Protein 3PF0 (pdb70)

Solvent-accessible surface area: 13835 Å² total

Nearest PDB structures (foldseek):
  3pf0-assembly1_A  TM=1.003E+00  e=2.220E-40  Psychrobacter arcticus 273-4
  6npl-assembly1_B  TM=1.849E-01  e=3.360E-01  Danio rerio
  3i2w-assembly1_B  TM=2.267E-01  e=8.439E+00  Drosophila melanogaster
  7p5m-assembly1_B  TM=9.985E-02  e=3.573E+00  Homo sapiens

Structure (mmCIF, N/CA/C/O backbone):
data_3PF0
#
_entry.id   3PF0
#
_cell.length_a   60.674
_cell.length_b   69.131
_cell.length_c   165.051
_cell.angle_alpha   90.000
_cell.angle_beta   90.000
_cell.angle_gamma   90.000
#
_symmetry.space_group_name_H-M   'I 2 2 2'
#
loop_
_entity.id
_entity.type
_entity.pdbx_description
1 polymer 'Imelysin-like protein'
2 water water
#
loop_
_atom_site.group_PDB
_atom_site.id
_atom_site.type_symbol
_atom_site.label_atom_id
_atom_site.label_alt_id
_atom_site.label_comp_id
_atom_site.label_asym_id
_atom_site.label_entity_id
_atom_site.label_seq_id
_atom_site.pdbx_PDB_ins_code
_atom_site.Cartn_x
_atom_site.Cartn_y
_atom_site.Cartn_z
_atom_site.occupancy
_atom_site.B_iso_or_equiv
_atom_site.auth_seq_id
_atom_site.auth_comp_id
_atom_site.auth_asym_id
_atom_site.auth_atom_id
_atom_site.pdbx_PDB_model_num
ATOM 1 N N . ILE A 1 41 ? 16.820 16.037 3.395 1.00 85.31 66 ILE A N 1
ATOM 2 C CA . ILE A 1 41 ? 17.666 15.118 2.629 1.00 83.91 66 ILE A CA 1
ATOM 3 C C . ILE A 1 41 ? 17.208 13.643 2.816 1.00 86.67 66 ILE A C 1
ATOM 4 O O . ILE A 1 41 ? 17.991 12.719 2.562 1.00 86.22 66 ILE A O 1
ATOM 6 N N . VAL A 1 42 ? 15.934 13.434 3.235 1.00 81.98 67 VAL A N 1
ATOM 7 C CA . VAL A 1 42 ? 15.348 12.113 3.486 1.00 81.16 67 VAL A CA 1
ATOM 8 C C . VAL A 1 42 ? 14.618 11.581 2.239 1.00 80.14 67 VAL A C 1
ATOM 9 O O . VAL A 1 42 ? 13.591 12.133 1.830 1.00 78.48 67 VAL A O 1
ATOM 11 N N . ALA A 1 43 ? 15.158 10.498 1.647 1.00 73.93 68 ALA A N 1
ATOM 12 C CA . ALA A 1 43 ? 14.603 9.848 0.459 1.00 70.93 68 ALA A CA 1
ATOM 13 C C . ALA A 1 43 ? 13.360 9.026 0.796 1.00 73.45 68 ALA A C 1
ATOM 14 O O . ALA A 1 43 ? 13.322 8.362 1.838 1.00 74.92 68 ALA A O 1
ATOM 16 N N . VAL A 1 44 ? 12.345 9.072 -0.090 1.00 66.60 69 VAL A N 1
ATOM 17 C CA . VAL A 1 44 ? 11.091 8.326 0.078 1.00 66.38 69 VAL A CA 1
ATOM 18 C C . VAL A 1 44 ? 11.313 6.855 -0.279 1.00 69.33 69 VAL A C 1
ATOM 19 O O . VAL A 1 44 ? 12.210 6.539 -1.067 1.00 68.48 69 VAL A O 1
ATOM 23 N N . ASP A 1 45 ? 10.484 5.964 0.284 1.00 65.82 70 ASP A N 1
ATOM 24 C CA . ASP A 1 45 ? 10.557 4.534 0.005 1.00 65.37 70 ASP A CA 1
ATOM 25 C C . ASP A 1 45 ? 9.698 4.193 -1.207 1.00 65.12 70 ASP A C 1
ATOM 26 O O . ASP A 1 45 ? 8.498 4.467 -1.205 1.00 64.57 70 ASP A O 1
ATOM 31 N N . ILE A 1 46 ? 10.323 3.629 -2.254 1.00 59.03 71 ILE A N 1
ATOM 32 C CA . ILE A 1 46 ? 9.640 3.196 -3.480 1.00 56.39 71 ILE A CA 1
ATOM 33 C C . ILE A 1 46 ? 9.833 1.685 -3.622 1.00 59.83 71 ILE A C 1
ATOM 34 O O . ILE A 1 46 ? 10.975 1.225 -3.713 1.00 60.19 71 ILE A O 1
ATOM 39 N N . SER A 1 47 ? 8.728 0.917 -3.643 1.00 55.25 72 SER A N 1
ATOM 40 C CA . SER A 1 47 ? 8.798 -0.532 -3.818 1.00 55.46 72 SER A CA 1
ATOM 41 C C . SER A 1 47 ? 9.102 -0.879 -5.284 1.00 57.58 72 SER A C 1
ATOM 42 O O . SER A 1 47 ? 8.895 -0.046 -6.175 1.00 55.51 72 SER A O 1
ATOM 45 N N . ALA A 1 48 ? 9.611 -2.102 -5.525 1.00 54.21 73 ALA A N 1
ATOM 46 C CA . ALA A 1 48 ? 9.943 -2.599 -6.859 1.00 52.06 73 ALA A CA 1
ATOM 47 C C . ALA A 1 48 ? 8.704 -2.605 -7.760 1.00 55.20 73 ALA A C 1
ATOM 48 O O . ALA A 1 48 ? 8.815 -2.282 -8.941 1.00 53.29 73 ALA A O 1
ATOM 50 N N . GLU A 1 49 ? 7.522 -2.910 -7.180 1.00 52.70 74 GLU A N 1
ATOM 51 C CA . GLU A 1 49 ? 6.245 -2.962 -7.880 1.00 51.81 74 GLU A CA 1
ATOM 52 C C . GLU A 1 49 ? 5.726 -1.561 -8.212 1.00 55.78 74 GLU A C 1
ATOM 53 O O . GLU A 1 49 ? 5.275 -1.354 -9.342 1.00 55.17 74 GLU A O 1
ATOM 59 N N . THR A 1 50 ? 5.811 -0.599 -7.254 1.00 52.36 75 THR A N 1
ATOM 60 C CA . THR A 1 50 ? 5.394 0.801 -7.446 1.00 50.69 75 THR A CA 1
ATOM 61 C C . THR A 1 50 ? 6.221 1.417 -8.578 1.00 52.66 75 THR A C 1
ATOM 62 O O . THR A 1 50 ? 5.663 2.104 -9.436 1.00 51.32 75 THR A O 1
ATOM 66 N N . GLU A 1 51 ? 7.543 1.138 -8.585 1.00 48.60 76 GLU A N 1
ATOM 67 C CA . GLU A 1 51 ? 8.483 1.620 -9.589 1.00 46.74 76 GLU A CA 1
ATOM 68 C C . GLU A 1 51 ? 8.149 1.029 -10.955 1.00 49.13 76 GLU A C 1
ATOM 69 O O . GLU A 1 51 ? 8.080 1.777 -11.926 1.00 47.42 76 GLU A O 1
ATOM 75 N N . LYS A 1 52 ? 7.907 -0.302 -11.023 1.00 46.31 77 LYS A N 1
ATOM 76 C CA . LYS A 1 52 ? 7.530 -1.013 -12.250 1.00 44.91 77 LYS A CA 1
ATOM 77 C C . LYS A 1 52 ? 6.252 -0.392 -12.860 1.00 47.71 77 LYS A C 1
ATOM 78 O O . LYS A 1 52 ? 6.231 -0.105 -14.061 1.00 45.31 77 LYS A O 1
ATOM 84 N N . THR A 1 53 ? 5.219 -0.162 -12.016 1.00 44.92 78 THR A N 1
ATOM 85 C CA . THR A 1 53 ? 3.917 0.422 -12.375 1.00 44.16 78 THR A CA 1
ATOM 86 C C . THR A 1 53 ? 4.107 1.855 -12.918 1.00 45.95 78 THR A C 1
ATOM 87 O O . THR A 1 53 ? 3.507 2.190 -13.945 1.00 44.27 78 THR A O 1
ATOM 91 N N . TYR A 1 54 ? 4.948 2.682 -12.251 1.00 41.74 79 TYR A N 1
ATOM 92 C CA . TYR A 1 54 ? 5.201 4.061 -12.685 1.00 40.04 79 TYR A CA 1
ATOM 93 C C . TYR A 1 54 ? 5.886 4.086 -14.055 1.00 43.39 79 TYR A C 1
ATOM 94 O O . TYR A 1 54 ? 5.410 4.796 -14.940 1.00 41.62 79 TYR A O 1
ATOM 103 N N . LEU A 1 55 ? 6.968 3.294 -14.234 1.00 41.59 80 LEU A N 1
ATOM 104 C CA . LEU A 1 55 ? 7.734 3.193 -15.486 1.00 40.81 80 LEU A CA 1
ATOM 105 C C . LEU A 1 55 ? 6.863 2.656 -16.639 1.00 44.74 80 LEU A C 1
ATOM 106 O O . LEU A 1 55 ? 7.015 3.114 -17.767 1.00 43.19 80 LEU A O 1
ATOM 111 N N . THR A 1 56 ? 5.927 1.731 -16.349 1.00 42.70 81 THR A N 1
ATOM 112 C CA . THR A 1 56 ? 4.980 1.187 -17.335 1.00 41.87 81 THR A CA 1
ATOM 113 C C . THR A 1 56 ? 4.007 2.303 -17.753 1.00 45.27 81 THR A C 1
ATOM 114 O O . THR A 1 56 ? 3.689 2.425 -18.939 1.00 44.04 81 THR A O 1
ATOM 118 N N . HIS A 1 57 ? 3.575 3.131 -16.782 1.00 42.20 82 HIS A N 1
ATOM 119 C CA . HIS A 1 57 ? 2.668 4.254 -17.009 1.00 41.71 82 HIS A CA 1
ATOM 120 C C . HIS A 1 57 ? 3.380 5.356 -17.848 1.00 44.82 82 HIS A C 1
ATOM 121 O O . HIS A 1 57 ? 2.753 5.960 -18.720 1.00 44.66 82 HIS A O 1
ATOM 128 N N . VAL A 1 58 ? 4.682 5.580 -17.609 1.00 40.22 83 VAL A N 1
ATOM 129 C CA . VAL A 1 58 ? 5.481 6.582 -18.322 1.00 38.87 83 VAL A CA 1
ATOM 130 C C . VAL A 1 58 ? 5.608 6.178 -19.804 1.00 41.10 83 VAL A C 1
ATOM 131 O O . VAL A 1 58 ? 5.443 7.022 -20.690 1.00 38.99 83 VAL A O 1
ATOM 135 N N . ALA A 1 59 ? 5.852 4.885 -20.063 1.00 38.15 84 ALA A N 1
ATOM 136 C CA . ALA A 1 59 ? 5.974 4.353 -21.417 1.00 37.07 84 ALA A CA 1
ATOM 137 C C . ALA A 1 59 ? 4.637 4.447 -22.169 1.00 40.61 84 ALA A C 1
ATOM 138 O O . ALA A 1 59 ? 4.585 5.034 -23.248 1.00 39.58 84 ALA A O 1
ATOM 140 N N . ASN A 1 60 ? 3.558 3.949 -21.560 1.00 37.84 85 ASN A N 1
ATOM 141 C CA . ASN A 1 60 ? 2.235 3.887 -22.168 1.00 37.98 85 ASN A CA 1
ATOM 142 C C . ASN A 1 60 ? 1.499 5.222 -22.253 1.00 42.92 85 ASN A C 1
ATOM 143 O O . ASN A 1 60 ? 0.784 5.427 -23.234 1.00 42.07 85 ASN A O 1
ATOM 148 N N . ASP A 1 61 ? 1.599 6.089 -21.226 1.00 40.20 86 ASP A N 1
ATOM 149 C CA . ASP A 1 61 ? 0.827 7.332 -21.200 1.00 40.20 86 ASP A CA 1
ATOM 150 C C . ASP A 1 61 ? 1.621 8.587 -21.603 1.00 44.00 86 ASP A C 1
ATOM 151 O O . ASP A 1 61 ? 0.998 9.631 -21.816 1.00 43.72 86 ASP A O 1
ATOM 164 N N . VAL A 1 63 ? 5.580 8.541 -23.196 1.00 35.89 88 VAL A N 1
ATOM 165 C CA . VAL A 1 63 ? 6.620 8.325 -24.206 1.00 34.30 88 VAL A CA 1
ATOM 166 C C . VAL A 1 63 ? 5.997 7.910 -25.561 1.00 37.91 88 VAL A C 1
ATOM 167 O O . VAL A 1 63 ? 6.163 8.645 -26.549 1.00 37.17 88 VAL A O 1
ATOM 171 N N . ILE A 1 64 ? 5.296 6.752 -25.596 1.00 34.09 89 ILE A N 1
ATOM 172 C CA . ILE A 1 64 ? 4.654 6.205 -26.797 1.00 33.16 89 ILE A CA 1
ATOM 173 C C . ILE A 1 64 ? 3.631 7.234 -27.362 1.00 37.14 89 ILE A C 1
ATOM 174 O O . ILE A 1 64 ? 3.761 7.528 -28.550 1.00 36.83 89 ILE A O 1
ATOM 179 N N . PRO A 1 65 ? 2.722 7.875 -26.566 1.00 34.17 90 PRO A N 1
ATOM 180 C CA . PRO A 1 65 ? 1.806 8.875 -27.154 1.00 33.62 90 PRO A CA 1
ATOM 181 C C . PRO A 1 65 ? 2.512 10.084 -27.770 1.00 37.27 90 PRO A C 1
ATOM 182 O O . PRO A 1 65 ? 2.051 10.565 -28.806 1.00 36.43 90 PRO A O 1
ATOM 186 N N . ALA A 1 66 ? 3.635 10.552 -27.171 1.00 33.90 91 ALA A N 1
ATOM 187 C CA . ALA A 1 66 ? 4.389 11.690 -27.701 1.00 32.43 91 ALA A CA 1
ATOM 188 C C . ALA A 1 66 ? 4.972 11.357 -29.065 1.00 35.36 91 ALA A C 1
ATOM 189 O O . ALA A 1 66 ? 4.864 12.168 -29.983 1.00 34.84 91 ALA A O 1
ATOM 191 N N . TYR A 1 67 ? 5.545 10.153 -29.215 1.00 31.54 92 TYR A N 1
ATOM 192 C CA . TYR A 1 67 ? 6.098 9.734 -30.495 1.00 31.20 92 TYR A CA 1
ATOM 193 C C . TYR A 1 67 ? 4.978 9.495 -31.513 1.00 35.66 92 TYR A C 1
ATOM 194 O O . TYR A 1 67 ? 5.129 9.887 -32.672 1.00 35.54 92 TYR A O 1
ATOM 203 N N . ALA A 1 68 ? 3.850 8.902 -31.078 1.00 32.74 93 ALA A N 1
ATOM 204 C CA . ALA A 1 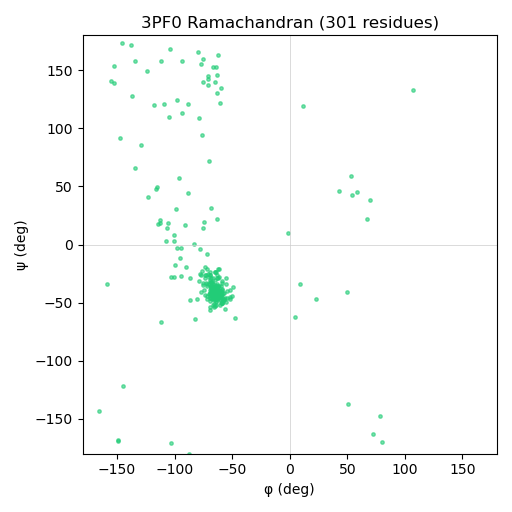68 ? 2.694 8.642 -31.945 1.00 33.36 93 ALA A CA 1
ATOM 205 C C . ALA A 1 68 ? 2.115 9.959 -32.479 1.00 36.99 93 ALA A C 1
ATOM 206 O O . ALA A 1 68 ? 1.806 10.049 -33.668 1.00 35.71 93 ALA A O 1
ATOM 208 N N . ASP A 1 69 ? 2.035 10.991 -31.611 1.00 33.69 94 ASP A N 1
ATOM 209 C CA . ASP A 1 69 ? 1.542 12.307 -31.978 1.00 33.92 94 ASP A CA 1
ATOM 210 C C . ASP A 1 69 ? 2.477 12.995 -32.966 1.00 36.63 94 ASP A C 1
ATOM 211 O O . ASP A 1 69 ? 1.987 13.521 -33.958 1.00 36.86 94 ASP A O 1
ATOM 216 N N . ALA A 1 70 ? 3.807 12.956 -32.736 1.00 31.49 95 ALA A N 1
ATOM 217 C CA . ALA A 1 70 ? 4.764 13.538 -33.676 1.00 30.39 95 ALA A CA 1
ATOM 218 C C . ALA A 1 70 ? 4.637 12.862 -35.073 1.00 33.69 95 ALA A C 1
ATOM 219 O O . ALA A 1 70 ? 4.676 13.559 -36.095 1.00 32.32 95 ALA A O 1
ATOM 221 N N . ALA A 1 71 ? 4.450 11.527 -35.104 1.00 30.49 96 ALA A N 1
ATOM 222 C CA . ALA A 1 71 ? 4.282 10.761 -36.352 1.00 31.24 96 ALA A CA 1
ATOM 223 C C . ALA A 1 71 ? 2.975 11.167 -37.075 1.00 33.97 96 ALA A C 1
ATOM 224 O O . ALA A 1 71 ? 2.982 11.364 -38.290 1.00 33.65 96 ALA A O 1
ATOM 226 N N . LYS A 1 72 ? 1.884 11.330 -36.309 1.00 29.63 97 LYS A N 1
ATOM 227 C CA . LYS A 1 72 ? 0.553 11.743 -36.779 1.00 30.71 97 LYS A CA 1
ATOM 228 C C . LYS A 1 72 ? 0.629 13.150 -37.438 1.00 34.96 97 LYS A C 1
ATOM 229 O O . LYS A 1 72 ? 0.127 13.340 -38.548 1.00 34.66 97 LYS A O 1
ATOM 235 N N . GLN A 1 73 ? 1.304 14.096 -36.771 1.00 30.44 98 GLN A N 1
ATOM 236 C CA . GLN A 1 73 ? 1.472 15.469 -37.243 1.00 30.46 98 GLN A CA 1
ATOM 237 C C . GLN A 1 73 ? 2.338 15.543 -38.506 1.00 34.07 98 GLN A C 1
ATOM 238 O O . GLN A 1 73 ? 2.078 16.401 -39.355 1.00 33.90 98 GLN A O 1
ATOM 244 N N . SER A 1 74 ? 3.353 14.650 -38.624 1.00 30.04 99 SER A N 1
ATOM 245 C CA A SER A 1 74 ? 4.228 14.566 -39.793 0.50 29.67 99 SER A CA 1
ATOM 246 C CA B SER A 1 74 ? 4.222 14.585 -39.797 0.50 29.18 99 SER A CA 1
ATOM 247 C C . SER A 1 74 ? 3.424 14.022 -40.974 1.00 33.38 99 SER A C 1
ATOM 248 O O . SER A 1 74 ? 3.579 14.499 -42.095 1.00 34.29 99 SER A O 1
ATOM 253 N N . ASP A 1 75 ? 2.538 13.031 -40.707 1.00 29.11 100 ASP A N 1
ATOM 254 C CA . ASP A 1 75 ? 1.637 12.447 -41.715 1.00 29.76 100 ASP A CA 1
ATOM 255 C C . ASP A 1 75 ? 0.653 13.509 -42.216 1.00 32.44 100 ASP A C 1
ATOM 256 O O . ASP A 1 75 ? 0.416 13.591 -43.420 1.00 31.90 100 ASP A O 1
ATOM 261 N N . LEU A 1 76 ? 0.078 14.318 -41.299 1.00 29.06 101 LEU A N 1
ATOM 262 C CA . LEU A 1 76 ? -0.853 15.371 -41.718 1.00 30.65 101 LEU A CA 1
ATOM 263 C C . LEU A 1 76 ? -0.117 16.438 -42.548 1.00 33.51 101 LEU A C 1
ATOM 264 O O . LEU A 1 76 ? -0.682 16.907 -43.540 1.00 34.25 101 LEU A O 1
ATOM 269 N N . LEU A 1 77 ? 1.149 16.770 -42.194 1.00 28.26 102 LEU A N 1
ATOM 270 C CA . LEU A 1 77 ? 1.936 17.732 -42.963 1.00 27.10 102 LEU A CA 1
ATOM 271 C C . LEU A 1 77 ? 2.181 17.182 -44.363 1.00 31.32 102 LEU A C 1
ATOM 272 O O . LEU A 1 77 ? 1.963 17.902 -45.337 1.00 30.42 102 LEU A O 1
ATOM 277 N N . HIS A 1 78 ? 2.604 15.890 -44.462 1.00 27.96 103 HIS A N 1
ATOM 278 C CA . HIS A 1 78 ? 2.847 15.234 -45.742 1.00 27.46 103 HIS A CA 1
ATOM 279 C C . HIS A 1 78 ? 1.576 15.232 -46.608 1.00 31.39 103 HIS A C 1
ATOM 280 O O . HIS A 1 78 ? 1.633 15.604 -47.779 1.00 33.51 103 HIS A O 1
ATOM 287 N N . ASP A 1 79 ? 0.454 14.794 -46.044 1.00 26.71 104 ASP A N 1
ATOM 288 C CA . ASP A 1 79 ? -0.802 14.674 -46.778 1.00 26.97 104 ASP A CA 1
ATOM 289 C C . ASP A 1 79 ? -1.296 16.034 -47.294 1.00 31.62 104 ASP A C 1
ATOM 290 O O . ASP A 1 79 ? -1.746 16.100 -48.445 1.00 30.30 104 ASP A O 1
ATOM 295 N N . LEU A 1 80 ? -1.159 17.112 -46.476 1.00 28.34 105 LEU A N 1
ATOM 296 C CA . LEU A 1 80 ? -1.551 18.456 -46.891 1.00 29.97 105 LEU A CA 1
ATOM 297 C C . LEU A 1 80 ? -0.677 18.950 -48.031 1.00 34.78 105 LEU A C 1
ATOM 298 O O . LEU A 1 80 ? -1.215 19.488 -49.006 1.00 34.60 105 LEU A O 1
ATOM 303 N N . ALA A 1 81 ? 0.663 18.722 -47.937 1.00 32.03 106 ALA A N 1
ATOM 304 C CA . ALA A 1 81 ? 1.637 19.077 -48.977 1.00 32.05 106 ALA A CA 1
ATOM 305 C C . ALA A 1 81 ? 1.347 18.296 -50.263 1.00 37.64 106 ALA A C 1
ATOM 306 O O . ALA A 1 81 ? 1.321 18.885 -51.334 1.00 38.86 106 ALA A O 1
ATOM 308 N N . GLN A 1 82 ? 1.061 16.989 -50.153 1.00 34.57 107 GLN A N 1
ATOM 309 C CA . GLN A 1 82 ? 0.726 16.155 -51.313 1.00 35.28 107 GLN A CA 1
ATOM 310 C C . GLN A 1 82 ? -0.534 16.709 -52.024 1.00 39.52 107 GLN A C 1
ATOM 311 O O . GLN A 1 82 ? -0.590 16.725 -53.255 1.00 41.47 107 GLN A O 1
ATOM 317 N N . LYS A 1 83 ? -1.526 17.158 -51.250 1.00 33.90 108 LYS A N 1
ATOM 318 C CA . LYS A 1 83 ? -2.760 17.715 -51.801 1.00 34.17 108 LYS A CA 1
ATOM 319 C C . LYS A 1 83 ? -2.512 19.074 -52.493 1.00 38.04 108 LYS A C 1
ATOM 320 O O . LYS A 1 83 ? -2.849 19.228 -53.672 1.00 38.24 108 LYS A O 1
ATOM 326 N N . HIS A 1 84 ? -1.897 20.037 -51.779 1.00 34.37 109 HIS A N 1
ATOM 327 C CA . HIS A 1 84 ? -1.684 21.385 -52.317 1.00 35.56 109 HIS A CA 1
ATOM 328 C C . HIS A 1 84 ? -0.665 21.442 -53.462 1.00 40.53 109 HIS A C 1
ATOM 329 O O . HIS A 1 84 ? -0.845 22.249 -54.371 1.00 39.97 109 HIS A O 1
ATOM 336 N N . CYS A 1 85 ? 0.360 20.573 -53.452 1.00 38.63 110 CYS A N 1
ATOM 337 C CA . CYS A 1 85 ? 1.400 20.594 -54.482 1.00 39.87 110 CYS A CA 1
ATOM 338 C C . CYS A 1 85 ? 0.934 20.091 -55.867 1.00 44.40 110 CYS A C 1
ATOM 339 O O . CYS A 1 85 ? 1.624 20.342 -56.856 1.00 44.82 110 CYS A O 1
ATOM 342 N N . GLN A 1 86 ? -0.290 19.546 -55.960 1.00 40.76 111 GLN A N 1
ATOM 343 C CA . GLN A 1 86 ? -0.920 19.182 -57.226 1.00 41.70 111 GLN A CA 1
ATOM 344 C C . GLN A 1 86 ? -1.278 20.462 -58.028 1.00 47.35 111 GLN A C 1
ATOM 345 O O . GLN A 1 86 ? -1.372 20.414 -59.258 1.00 48.36 111 GLN A O 1
ATOM 351 N N . LYS A 1 87 ? -1.444 21.602 -57.327 1.00 43.79 112 LYS A N 1
ATOM 352 C CA . LYS A 1 87 ? -1.742 22.907 -57.928 1.00 45.12 112 LYS A CA 1
ATOM 353 C C . LYS A 1 87 ? -0.565 23.886 -57.666 1.00 50.63 112 LYS A C 1
ATOM 354 O O . LYS A 1 87 ? -0.771 25.011 -57.205 1.00 50.05 112 LYS A O 1
ATOM 360 N N . ALA A 1 88 ? 0.678 23.433 -57.961 1.00 48.53 113 ALA A N 1
ATOM 361 C CA . ALA A 1 88 ? 1.912 24.212 -57.813 1.00 48.22 113 ALA A CA 1
ATOM 362 C C . ALA A 1 88 ? 1.977 25.327 -58.876 1.00 54.07 113 ALA A C 1
ATOM 363 O O . ALA A 1 88 ? 1.520 25.104 -60.004 1.00 55.29 113 ALA A O 1
ATOM 365 N N . PRO A 1 89 ? 2.487 26.545 -58.554 1.00 50.08 114 PRO A N 1
ATOM 366 C CA . PRO A 1 89 ? 3.101 26.976 -57.280 1.00 48.18 114 PRO A CA 1
ATOM 367 C C . PRO A 1 89 ? 2.095 27.120 -56.128 1.00 49.59 114 PRO A C 1
ATOM 368 O O . PRO A 1 89 ? 0.936 27.487 -56.338 1.00 50.02 114 PRO A O 1
ATOM 372 N N . VAL A 1 90 ? 2.547 26.791 -54.911 1.00 42.48 115 VAL A N 1
ATOM 373 C CA . VAL A 1 90 ? 1.724 26.862 -53.704 1.00 39.92 115 VAL A CA 1
ATOM 374 C C . VAL A 1 90 ? 2.030 28.182 -52.979 1.00 41.62 115 VAL A C 1
ATOM 375 O O . VAL A 1 90 ? 3.183 28.467 -52.681 1.00 39.67 115 VAL A O 1
ATOM 379 N N . SER A 1 91 ? 0.991 28.989 -52.731 1.00 38.45 116 SER A N 1
ATOM 380 C CA . SER A 1 91 ? 1.083 30.268 -52.024 1.00 38.20 116 SER A CA 1
ATOM 381 C C . SER A 1 91 ? -0.224 30.534 -51.260 1.00 40.47 116 SER A C 1
ATOM 382 O O . SER A 1 91 ? -1.059 29.631 -51.141 1.00 38.10 116 SER A O 1
ATOM 385 N N . GLY A 1 92 ? -0.381 31.763 -50.762 1.00 38.36 117 GLY A N 1
ATOM 386 C CA . GLY A 1 92 ? -1.567 32.228 -50.042 1.00 38.54 117 GLY A CA 1
ATOM 387 C C . GLY A 1 92 ? -2.000 31.324 -48.909 1.00 42.09 117 GLY A C 1
ATOM 388 O O . GLY A 1 92 ? -1.160 30.796 -48.176 1.00 40.79 117 GLY A O 1
ATOM 389 N N . ASP A 1 93 ? -3.321 31.095 -48.806 1.00 38.71 118 ASP A N 1
ATOM 390 C CA . ASP A 1 93 ? -3.953 30.248 -47.790 1.00 37.02 118 ASP A CA 1
ATOM 391 C C . ASP A 1 93 ? -3.329 28.839 -47.689 1.00 37.35 118 ASP A C 1
ATOM 392 O O . ASP A 1 93 ? -3.221 28.307 -46.581 1.00 34.94 118 ASP A O 1
ATOM 397 N N . GLU A 1 94 ? -2.971 28.232 -48.844 1.00 33.86 119 GLU A N 1
ATOM 398 C CA . GLU A 1 94 ? -2.390 26.877 -48.922 1.00 33.00 119 GLU A CA 1
ATOM 399 C C . GLU A 1 94 ? -1.005 26.842 -48.294 1.00 35.48 119 GLU A C 1
ATOM 400 O O . GLU A 1 94 ? -0.734 25.942 -47.505 1.00 33.91 119 GLU A O 1
ATOM 406 N N . LEU A 1 95 ? -0.157 27.849 -48.572 1.00 33.77 120 LEU A N 1
ATOM 407 C CA . LEU A 1 95 ? 1.179 27.906 -47.964 1.00 32.60 120 LEU A CA 1
ATOM 408 C C . LEU A 1 95 ? 1.084 28.181 -46.455 1.00 35.80 120 LEU A C 1
ATOM 409 O O . LEU A 1 95 ? 1.856 27.595 -45.696 1.00 34.44 120 LEU A O 1
ATOM 414 N N . GLN A 1 96 ? 0.126 29.035 -46.022 1.00 34.19 121 GLN A N 1
ATOM 415 C CA . GLN A 1 96 ? -0.052 29.335 -44.597 1.00 34.25 121 GLN A CA 1
ATOM 416 C C . GLN A 1 96 ? -0.471 28.070 -43.826 1.00 36.35 121 GLN A C 1
ATOM 417 O O . GLN A 1 96 ? 0.053 27.827 -42.742 1.00 35.65 121 GLN A O 1
ATOM 423 N N . ALA A 1 97 ? -1.360 27.255 -44.413 1.00 32.40 122 ALA A N 1
ATOM 424 C CA . ALA A 1 97 ? -1.815 25.992 -43.840 1.00 32.32 122 ALA A CA 1
ATOM 425 C C . ALA A 1 97 ? -0.618 25.034 -43.656 1.00 34.19 122 ALA A C 1
ATOM 426 O O . ALA A 1 97 ? -0.515 24.381 -42.617 1.00 33.14 122 ALA A O 1
ATOM 428 N N . LEU A 1 98 ? 0.312 25.003 -44.629 1.00 30.98 123 LEU A N 1
ATOM 429 C CA . LEU A 1 98 ? 1.525 24.166 -44.528 1.00 30.31 123 LEU A CA 1
ATOM 430 C C . LEU A 1 98 ? 2.447 24.660 -43.399 1.00 32.15 123 LEU A C 1
ATOM 431 O O . LEU A 1 98 ? 3.002 23.853 -42.651 1.00 29.75 123 LEU A O 1
ATOM 436 N N . ARG A 1 99 ? 2.566 25.979 -43.259 1.00 30.53 124 ARG A N 1
ATOM 437 C CA . ARG A 1 99 ? 3.382 26.626 -42.222 1.00 30.71 124 ARG A CA 1
ATOM 438 C C . ARG A 1 99 ? 2.786 26.392 -40.827 1.00 35.10 124 ARG A C 1
ATOM 439 O O . ARG A 1 99 ? 3.527 26.100 -39.892 1.00 35.19 124 ARG A O 1
ATOM 447 N N . ASP A 1 100 ? 1.451 26.490 -40.704 1.00 31.49 125 ASP A N 1
ATOM 448 C CA . ASP A 1 100 ? 0.738 26.263 -39.450 1.00 31.24 125 ASP A CA 1
ATOM 449 C C . ASP A 1 100 ? 0.890 24.821 -38.989 1.00 32.87 125 ASP A C 1
ATOM 450 O O . ASP A 1 100 ? 1.146 24.597 -37.812 1.00 32.18 125 ASP A O 1
ATOM 455 N N . GLN A 1 101 ? 0.749 23.852 -39.918 1.00 28.99 126 GLN A N 1
ATOM 456 C CA . GLN A 1 101 ? 0.882 22.427 -39.627 1.00 27.61 126 GLN A CA 1
ATOM 457 C C . GLN A 1 101 ? 2.351 22.083 -39.289 1.00 31.64 126 GLN A C 1
ATOM 458 O O . GLN A 1 101 ? 2.586 21.222 -38.440 1.00 31.93 126 GLN A O 1
ATOM 464 N N . TRP A 1 102 ? 3.326 22.781 -39.889 1.00 28.19 127 TRP A N 1
ATOM 465 C CA . TRP A 1 102 ? 4.736 22.550 -39.538 1.00 27.61 127 TRP A CA 1
ATOM 466 C C . TRP A 1 102 ? 4.931 22.854 -38.041 1.00 33.11 127 TRP A C 1
ATOM 467 O O . TRP A 1 102 ? 5.577 22.069 -37.355 1.00 32.59 127 TRP A O 1
ATOM 478 N N . LEU A 1 103 ? 4.348 23.989 -37.538 1.00 30.92 128 LEU A N 1
ATOM 479 C CA . LEU A 1 103 ? 4.463 24.404 -36.134 1.00 30.32 128 LEU A CA 1
ATOM 480 C C . LEU A 1 103 ? 3.847 23.359 -35.193 1.00 34.51 128 LEU A C 1
ATOM 481 O O . LEU A 1 103 ? 4.453 23.073 -34.160 1.00 34.46 128 LEU A O 1
ATOM 486 N N . VAL A 1 104 ? 2.652 22.806 -35.546 1.00 30.20 129 VAL A N 1
ATOM 487 C CA . VAL A 1 104 ? 1.962 21.750 -34.777 1.00 29.10 129 VAL A CA 1
ATOM 488 C C . VAL A 1 104 ? 2.930 20.554 -34.631 1.00 33.25 129 VAL A C 1
ATOM 489 O O . VAL A 1 104 ? 3.114 20.037 -33.524 1.00 34.56 129 VAL A O 1
ATOM 493 N N . LEU A 1 105 ? 3.582 20.160 -35.743 1.00 28.61 130 LEU A N 1
ATOM 494 C CA . LEU A 1 105 ? 4.576 19.091 -35.784 1.00 28.10 130 LEU A CA 1
ATOM 495 C C . LEU A 1 105 ? 5.828 19.442 -34.958 1.00 33.19 130 LEU A C 1
ATOM 496 O O . LEU A 1 105 ? 6.338 18.573 -34.246 1.00 34.35 130 LEU A O 1
ATOM 501 N N . ALA A 1 106 ? 6.338 20.679 -35.071 1.00 29.92 131 ALA A N 1
ATOM 502 C CA . ALA A 1 106 ? 7.536 21.104 -34.321 1.00 28.91 131 ALA A CA 1
ATOM 503 C C . ALA A 1 106 ? 7.259 21.087 -32.819 1.00 31.86 131 ALA A C 1
ATOM 504 O O . ALA A 1 106 ? 8.119 20.664 -32.053 1.00 30.45 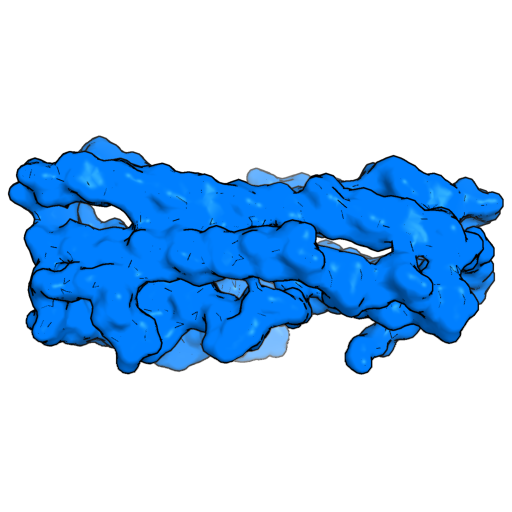131 ALA A O 1
ATOM 506 N N . GLN A 1 107 ? 6.025 21.467 -32.414 1.00 29.99 132 GLN A N 1
ATOM 507 C CA . GLN A 1 107 ? 5.571 21.459 -31.017 1.00 30.40 132 GLN A CA 1
ATOM 508 C C . GLN A 1 107 ? 5.468 20.008 -30.477 1.00 34.84 132 GLN A C 1
ATOM 509 O O . GLN A 1 107 ? 5.886 19.762 -29.343 1.00 35.69 132 GLN A O 1
ATOM 515 N N . ALA A 1 108 ? 4.939 19.063 -31.297 1.00 30.31 133 ALA A N 1
ATOM 516 C CA . ALA A 1 108 ? 4.799 17.638 -30.951 1.00 30.21 133 ALA A CA 1
ATOM 517 C C . ALA A 1 108 ? 6.169 16.982 -30.760 1.00 32.67 133 ALA A C 1
ATOM 518 O O . ALA A 1 108 ? 6.348 16.207 -29.824 1.00 32.51 133 ALA A O 1
ATOM 520 N N . TRP A 1 109 ? 7.132 17.293 -31.621 1.00 29.33 134 TRP A N 1
ATOM 521 C CA . TRP A 1 109 ? 8.470 16.731 -31.465 1.00 29.72 134 TRP A CA 1
ATOM 522 C C . TRP A 1 109 ? 9.194 17.349 -30.263 1.00 34.06 134 TRP A C 1
ATOM 523 O O . TRP A 1 109 ? 9.941 16.635 -29.588 1.00 34.31 134 TRP A O 1
ATOM 534 N N . ALA A 1 110 ? 8.954 18.647 -29.977 1.00 30.85 135 ALA A N 1
ATOM 535 C CA . ALA A 1 110 ? 9.548 19.330 -28.817 1.00 31.03 135 ALA A CA 1
ATOM 536 C C . ALA A 1 110 ? 9.129 18.610 -27.533 1.00 33.23 135 ALA A C 1
ATOM 537 O O . ALA A 1 110 ? 9.953 18.419 -26.643 1.00 32.04 135 ALA A O 1
ATOM 539 N N . SER A 1 111 ? 7.867 18.143 -27.481 1.00 30.96 136 SER A N 1
ATOM 540 C CA . SER A 1 111 ? 7.327 17.369 -26.367 1.00 31.16 136 SER A CA 1
ATOM 541 C C . SER A 1 111 ? 7.999 15.993 -26.297 1.00 35.66 136 SER A C 1
ATOM 542 O O . SER A 1 111 ? 8.463 15.613 -25.226 1.00 37.74 136 SER A O 1
ATOM 545 N N . ALA A 1 112 ? 8.123 15.283 -27.439 1.00 31.40 137 ALA A N 1
ATOM 546 C CA . ALA A 1 112 ? 8.774 13.957 -27.525 1.00 31.69 137 ALA A CA 1
ATOM 547 C C . ALA A 1 112 ? 10.269 14.005 -27.120 1.00 35.99 137 ALA A C 1
ATOM 548 O O . ALA A 1 112 ? 10.838 12.980 -26.721 1.00 34.92 137 ALA A O 1
ATOM 550 N N . GLU A 1 113 ? 10.888 15.204 -27.177 1.00 33.22 138 GLU A N 1
ATOM 551 C CA . GLU A 1 113 ? 12.296 15.407 -26.805 1.00 33.40 138 GLU A CA 1
ATOM 552 C C . GLU A 1 113 ? 12.535 15.262 -25.279 1.00 37.49 138 GLU A C 1
ATOM 553 O O . GLU A 1 113 ? 13.686 15.313 -24.838 1.00 38.69 138 GLU A O 1
ATOM 567 N N . VAL A 1 115 ? 12.446 12.593 -23.842 1.00 32.05 140 VAL A N 1
ATOM 568 C CA . VAL A 1 115 ? 13.217 11.346 -23.895 1.00 32.71 140 VAL A CA 1
ATOM 569 C C . VAL A 1 115 ? 14.474 11.648 -24.735 1.00 38.48 140 VAL A C 1
ATOM 570 O O . VAL A 1 115 ? 14.353 12.073 -25.885 1.00 37.89 140 VAL A O 1
ATOM 574 N N . ASN A 1 116 ? 15.664 11.494 -24.143 1.00 36.41 141 ASN A N 1
ATOM 575 C CA . ASN A 1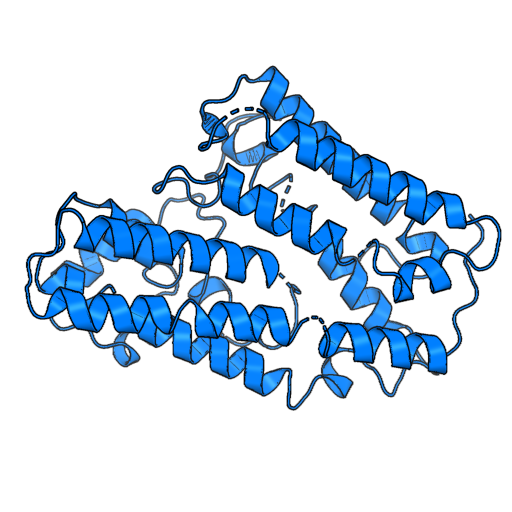 116 ? 16.940 11.773 -24.817 1.00 36.23 141 ASN A CA 1
ATOM 576 C C . ASN A 1 116 ? 17.760 10.475 -25.002 1.00 41.48 141 ASN A C 1
ATOM 577 O O . ASN A 1 116 ? 18.963 10.524 -25.256 1.00 41.74 141 ASN A O 1
ATOM 582 N N . PHE A 1 117 ? 17.097 9.321 -24.892 1.00 38.49 142 PHE A N 1
ATOM 583 C CA . PHE A 1 117 ? 17.744 8.020 -24.998 1.00 38.24 142 PHE A CA 1
ATOM 584 C C . PHE A 1 117 ? 16.898 7.066 -25.821 1.00 41.64 142 PHE A C 1
ATOM 585 O O . PHE A 1 117 ? 15.754 7.375 -26.142 1.00 41.05 142 PHE A O 1
ATOM 593 N N . GLY A 1 118 ? 17.464 5.909 -26.135 1.00 38.56 143 GLY A N 1
ATOM 594 C CA . GLY A 1 118 ? 16.767 4.849 -26.848 1.00 37.93 143 GLY A CA 1
ATOM 595 C C . GLY A 1 118 ? 16.600 5.000 -28.347 1.00 40.55 143 GLY A C 1
ATOM 596 O O . GLY A 1 118 ? 17.485 5.519 -29.025 1.00 39.79 143 GLY A O 1
ATOM 597 N N . PRO A 1 119 ? 15.475 4.474 -28.888 1.00 37.49 144 PRO A N 1
ATOM 598 C CA . PRO A 1 119 ? 15.253 4.470 -30.348 1.00 36.78 144 PRO A CA 1
ATOM 599 C C . PRO A 1 119 ? 15.466 5.801 -31.078 1.00 38.55 144 PRO A C 1
ATOM 600 O O . PRO A 1 119 ? 15.955 5.773 -32.209 1.00 36.38 144 PRO A O 1
ATOM 604 N N . ALA A 1 120 ? 15.099 6.948 -30.462 1.00 34.78 145 ALA A N 1
ATOM 605 C CA . ALA A 1 120 ? 15.262 8.253 -31.112 1.00 34.85 145 ALA A CA 1
ATOM 606 C C . ALA A 1 120 ? 16.752 8.592 -31.368 1.00 40.64 145 ALA A C 1
ATOM 607 O O . ALA A 1 120 ? 17.050 9.344 -32.295 1.00 40.30 145 ALA A O 1
ATOM 609 N N . THR A 1 121 ? 17.679 7.981 -30.598 1.00 37.69 146 THR A N 1
ATOM 610 C CA . THR A 1 121 ? 19.118 8.211 -30.739 1.00 37.54 146 THR A CA 1
ATOM 611 C C . THR A 1 121 ? 19.783 7.158 -31.642 1.00 42.74 146 THR A C 1
ATOM 612 O O . THR A 1 121 ? 20.945 7.336 -32.006 1.00 44.47 146 THR A O 1
ATOM 616 N N . ALA A 1 122 ? 19.075 6.064 -31.986 1.00 38.29 147 ALA A N 1
ATOM 617 C CA . ALA A 1 122 ? 19.626 4.999 -32.833 1.00 38.13 147 ALA A CA 1
ATOM 618 C C . ALA A 1 122 ? 19.953 5.546 -34.231 1.00 42.13 147 ALA A C 1
ATOM 619 O O . ALA A 1 122 ? 19.137 6.262 -34.822 1.00 40.55 147 ALA A O 1
ATOM 621 N N . SER A 1 123 ? 21.191 5.268 -34.714 1.00 39.48 148 SER A N 1
ATOM 622 C CA . SER A 1 123 ? 21.734 5.724 -36.003 1.00 39.08 148 SER A CA 1
ATOM 623 C C . SER A 1 123 ? 21.519 7.242 -36.159 1.00 40.16 148 SER A C 1
ATOM 624 O O . SER A 1 123 ? 21.184 7.707 -37.251 1.00 39.39 148 SER A O 1
ATOM 635 N N . SER A 1 125 ? 19.104 9.138 -35.453 1.00 36.66 150 SER A N 1
ATOM 636 C CA . SER A 1 125 ? 17.843 9.473 -36.114 1.00 35.66 150 SER A CA 1
ATOM 637 C C . SER A 1 125 ? 17.279 10.811 -35.626 1.00 37.37 150 SER A C 1
ATOM 638 O O . SER A 1 125 ? 16.721 11.541 -36.444 1.00 38.35 150 SER A O 1
ATOM 641 N N . ASN A 1 126 ? 17.479 11.163 -34.336 1.00 31.92 151 ASN A N 1
ATOM 642 C CA . ASN A 1 126 ? 17.020 12.440 -33.744 1.00 31.04 151 ASN A CA 1
ATOM 643 C C . ASN A 1 126 ? 17.621 13.667 -34.470 1.00 33.85 151 ASN A C 1
ATOM 644 O O . ASN A 1 126 ? 16.948 14.693 -34.569 1.00 33.79 151 ASN A O 1
ATOM 649 N N . LEU A 1 127 ? 18.874 13.559 -34.978 1.00 29.60 152 LEU A N 1
ATOM 650 C CA . LEU A 1 127 ? 19.490 14.660 -35.718 1.00 28.95 152 LEU A CA 1
ATOM 651 C C . LEU A 1 127 ? 18.913 14.733 -37.147 1.00 33.42 152 LEU A C 1
ATOM 652 O O . LEU A 1 127 ? 18.825 15.822 -37.708 1.00 31.93 152 LEU A O 1
ATOM 657 N N . TYR A 1 128 ? 18.432 13.592 -37.690 1.00 30.91 153 TYR A N 1
ATOM 658 C CA . TYR A 1 128 ? 17.738 13.547 -38.981 1.00 30.72 153 TYR A CA 1
ATOM 659 C C . TYR A 1 128 ? 16.329 14.080 -38.800 1.00 33.33 153 TYR A C 1
ATOM 660 O O . TYR A 1 128 ? 15.727 14.535 -39.767 1.00 33.36 153 TYR A O 1
ATOM 669 N N . ILE A 1 129 ? 15.805 14.028 -37.556 1.00 29.64 154 ILE A N 1
ATOM 670 C CA . ILE A 1 129 ? 14.472 14.519 -37.194 1.00 28.90 154 ILE A CA 1
ATOM 671 C C . ILE A 1 129 ? 14.531 16.024 -36.842 1.00 33.15 154 ILE A C 1
ATOM 672 O O . ILE A 1 129 ? 13.679 16.797 -37.297 1.00 33.42 154 ILE A O 1
ATOM 677 N N . ASN A 1 130 ? 15.498 16.425 -36.000 1.00 29.79 155 ASN A N 1
ATOM 678 C CA . ASN A 1 130 ? 15.659 17.818 -35.589 1.00 29.17 155 ASN A CA 1
ATOM 679 C C . ASN A 1 130 ? 17.136 18.136 -35.362 1.00 32.00 155 ASN A C 1
ATOM 680 O O . ASN A 1 130 ? 17.662 17.928 -34.263 1.00 31.20 155 ASN A O 1
ATOM 685 N N . TYR A 1 131 ? 17.810 18.627 -36.418 1.00 28.30 156 TYR A N 1
ATOM 686 C CA . TYR A 1 131 ? 19.228 18.968 -36.332 1.00 28.01 156 TYR A CA 1
ATOM 687 C C . TYR A 1 131 ? 19.352 20.288 -35.578 1.00 32.37 156 TYR A C 1
ATOM 688 O O . TYR A 1 131 ? 19.209 21.366 -36.155 1.00 32.49 156 TYR A O 1
ATOM 697 N N . TYR A 1 132 ? 19.563 20.184 -34.264 1.00 29.52 157 TYR A N 1
ATOM 698 C CA . TYR A 1 132 ? 19.624 21.332 -33.355 1.00 29.52 157 TYR A CA 1
ATOM 699 C C . TYR A 1 132 ? 20.505 21.004 -32.136 1.00 35.41 157 TYR A C 1
ATOM 700 O O . TYR A 1 132 ? 20.383 19.912 -31.603 1.00 36.61 157 TYR A O 1
ATOM 709 N N . PRO A 1 133 ? 21.357 21.915 -31.633 1.00 32.92 158 PRO A N 1
ATOM 710 C CA . PRO A 1 133 ? 21.678 23.264 -32.154 1.00 32.83 158 PRO A CA 1
ATOM 711 C C . PRO A 1 133 ? 22.311 23.226 -33.555 1.00 36.86 158 PRO A C 1
ATOM 712 O O . PRO A 1 133 ? 22.760 22.180 -34.016 1.00 35.67 158 PRO A O 1
ATOM 716 N N . ASP A 1 134 ? 22.318 24.366 -34.239 1.00 34.71 159 ASP A N 1
ATOM 717 C CA . ASP A 1 134 ? 22.953 24.529 -35.544 1.00 34.92 159 ASP A CA 1
ATOM 718 C C . ASP A 1 134 ? 23.738 25.837 -35.487 1.00 41.59 159 ASP A C 1
ATOM 719 O O . ASP A 1 1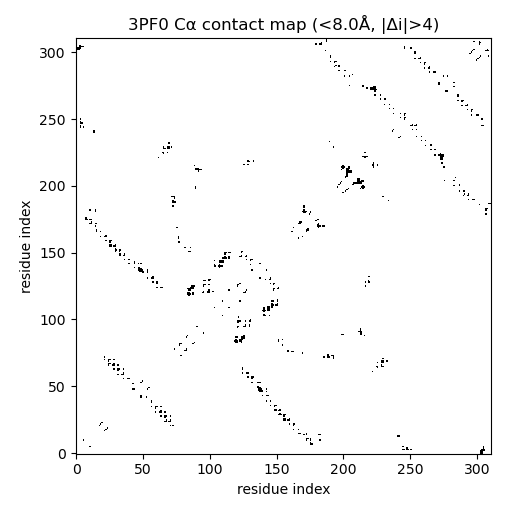34 ? 23.410 26.804 -36.176 1.00 41.78 159 ASP A O 1
ATOM 724 N N . GLU A 1 135 ? 24.775 25.854 -34.637 1.00 40.42 160 GLU A N 1
ATOM 725 C CA . GLU A 1 135 ? 25.647 27.005 -34.376 1.00 42.69 160 GLU A CA 1
ATOM 726 C C . GLU A 1 135 ? 26.305 27.586 -35.634 1.00 49.47 160 GLU A C 1
ATOM 727 O O . GLU A 1 135 ? 26.598 28.783 -35.655 1.00 50.72 160 GLU A O 1
ATOM 733 N N . ARG A 1 136 ? 26.541 26.753 -36.667 1.00 46.42 161 ARG A N 1
ATOM 734 C CA . ARG A 1 136 ? 27.209 27.188 -37.895 1.00 47.22 161 ARG A CA 1
ATOM 735 C C . ARG A 1 136 ? 26.229 27.466 -39.042 1.00 50.80 161 ARG A C 1
ATOM 736 O O . ARG A 1 136 ? 26.676 27.820 -40.131 1.00 51.90 161 ARG A O 1
ATOM 744 N N . GLY A 1 137 ? 24.925 27.346 -38.784 1.00 45.74 162 GLY A N 1
ATOM 745 C CA . GLY A 1 137 ? 23.884 27.608 -39.774 1.00 44.77 162 GLY A CA 1
ATOM 746 C C . GLY A 1 137 ? 23.991 26.757 -41.025 1.00 48.31 162 GLY A C 1
ATOM 747 O O . GLY A 1 137 ? 23.867 27.266 -42.141 1.00 48.51 162 GLY A O 1
ATOM 748 N N . LEU A 1 138 ? 24.228 25.455 -40.839 1.00 43.65 163 LEU A N 1
ATOM 749 C CA . LEU A 1 138 ? 24.390 24.482 -41.914 1.00 43.06 163 LEU A CA 1
ATOM 750 C C . LEU A 1 138 ? 23.066 24.147 -42.627 1.00 46.29 163 LEU A C 1
ATOM 751 O O . LEU A 1 138 ? 23.095 23.751 -43.792 1.00 46.55 163 LEU A O 1
ATOM 756 N N . VAL A 1 139 ? 21.921 24.296 -41.940 1.00 42.40 164 VAL A N 1
ATOM 757 C CA . VAL A 1 139 ? 20.596 23.971 -42.487 1.00 42.09 164 VAL A CA 1
ATOM 758 C C . VAL A 1 139 ? 20.229 24.900 -43.682 1.00 50.10 164 VAL A C 1
ATOM 759 O O . VAL A 1 139 ? 19.902 24.393 -44.758 1.00 48.65 164 VAL A O 1
ATOM 763 N N . HIS A 1 140 ? 20.318 26.234 -43.496 1.00 51.30 165 HIS A N 1
ATOM 764 C CA . HIS A 1 140 ? 19.957 27.254 -44.489 1.00 53.66 165 HIS A CA 1
ATOM 765 C C . HIS A 1 140 ? 20.523 26.998 -45.915 1.00 57.91 165 HIS A C 1
ATOM 766 O O . HIS A 1 140 ? 19.739 26.833 -46.860 1.00 58.42 165 HIS A O 1
ATOM 773 N N . GLY A 1 141 ? 21.849 26.998 -46.050 1.00 53.08 166 GLY A N 1
ATOM 774 C CA . GLY A 1 141 ? 22.531 26.819 -47.330 1.00 53.40 166 GLY A CA 1
ATOM 775 C C . GLY A 1 141 ? 22.389 25.454 -47.970 1.00 55.26 166 GLY A C 1
ATOM 776 O O . GLY A 1 141 ? 22.269 25.350 -49.198 1.00 55.59 166 GLY A O 1
ATOM 777 N N . GLY A 1 142 ? 22.382 24.416 -47.138 1.00 48.53 167 GLY A N 1
ATOM 778 C CA . GLY A 1 142 ? 22.269 23.039 -47.590 1.00 47.23 167 GLY A CA 1
ATOM 779 C C . GLY A 1 142 ? 20.943 22.670 -48.224 1.00 49.01 167 GLY A C 1
ATOM 780 O O . GLY A 1 142 ? 20.921 21.914 -49.199 1.00 49.46 167 GLY A O 1
ATOM 781 N N . VAL A 1 143 ? 19.825 23.174 -47.661 1.00 42.82 168 VAL A N 1
ATOM 782 C CA . VAL A 1 143 ? 18.483 22.846 -48.145 1.00 40.44 168 VAL A CA 1
ATOM 783 C C . VAL A 1 143 ? 18.320 23.371 -49.579 1.00 42.71 168 VAL A C 1
ATOM 784 O O . VAL A 1 143 ? 17.996 22.576 -50.462 1.00 41.62 168 VAL A O 1
ATOM 788 N N . ALA A 1 144 ? 18.622 24.665 -49.826 1.00 39.85 169 ALA A N 1
ATOM 789 C CA . ALA A 1 144 ? 18.514 25.269 -51.158 1.00 40.33 169 ALA A CA 1
ATOM 790 C C . ALA A 1 144 ? 19.407 24.558 -52.193 1.00 42.85 169 ALA A C 1
ATOM 791 O O . ALA A 1 144 ? 18.929 24.258 -53.295 1.00 42.48 169 ALA A O 1
ATOM 793 N N . ASP A 1 145 ? 20.677 24.233 -51.821 1.00 38.75 170 ASP A N 1
ATOM 794 C CA . ASP A 1 145 ? 21.604 23.507 -52.697 1.00 38.94 170 ASP A CA 1
ATOM 795 C C . ASP A 1 145 ? 21.021 22.167 -53.093 1.00 42.36 170 ASP A C 1
ATOM 796 O O . ASP A 1 145 ? 21.102 21.796 -54.264 1.00 43.93 170 ASP A O 1
ATOM 801 N N . LEU A 1 146 ? 20.424 21.443 -52.115 1.00 36.71 171 LEU A N 1
ATOM 802 C CA . LEU A 1 146 ? 19.833 20.125 -52.324 1.00 36.50 171 LEU A CA 1
ATOM 803 C C . LEU A 1 146 ? 18.637 20.189 -53.288 1.00 42.11 171 LEU A C 1
ATOM 804 O O . LEU A 1 146 ? 18.535 19.329 -54.159 1.00 42.93 171 LEU A O 1
ATOM 809 N N . ILE A 1 147 ? 17.762 21.205 -53.151 1.00 38.87 172 ILE A N 1
ATOM 810 C CA . ILE A 1 147 ? 16.572 21.374 -53.994 1.00 39.80 172 ILE A CA 1
ATOM 811 C C . ILE A 1 147 ? 17.004 21.685 -55.450 1.00 49.38 172 ILE A C 1
ATOM 812 O O . ILE A 1 147 ? 16.429 21.107 -56.378 1.00 50.76 172 ILE A O 1
ATOM 817 N N . THR A 1 148 ? 18.034 22.546 -55.642 1.00 47.28 173 THR A N 1
ATOM 818 C CA . THR A 1 148 ? 18.566 22.885 -56.967 1.00 48.83 173 THR A CA 1
ATOM 819 C C . THR A 1 148 ? 19.135 21.618 -57.624 1.00 56.21 173 THR A C 1
ATOM 820 O O . THR A 1 148 ? 18.895 21.378 -58.810 1.00 57.84 173 THR A O 1
ATOM 824 N N . ALA A 1 149 ? 19.868 20.804 -56.842 1.00 53.67 174 ALA A N 1
ATOM 825 C CA . ALA A 1 149 ? 20.496 19.575 -57.314 1.00 54.31 174 ALA A CA 1
ATOM 826 C C . ALA A 1 149 ? 19.471 18.459 -57.569 1.00 57.74 174 ALA A C 1
ATOM 827 O O . ALA A 1 149 ? 19.677 17.651 -58.476 1.00 58.40 174 ALA A O 1
ATOM 829 N N . ASN A 1 150 ? 18.376 18.411 -56.785 1.00 53.19 175 ASN A N 1
ATOM 830 C CA . ASN A 1 150 ? 17.350 17.368 -56.933 1.00 52.41 175 ASN A CA 1
ATOM 831 C C . ASN A 1 150 ? 15.935 17.965 -57.028 1.00 55.11 175 ASN A C 1
ATOM 832 O O . ASN A 1 150 ? 15.234 18.042 -56.011 1.00 53.30 175 ASN A O 1
ATOM 837 N N . PRO A 1 151 ? 15.479 18.371 -58.237 1.00 51.88 176 PRO A N 1
ATOM 838 C CA . PRO A 1 151 ? 14.121 18.940 -58.352 1.00 50.99 176 PRO A CA 1
ATOM 839 C C . PRO A 1 151 ? 13.021 17.881 -58.227 1.00 53.08 176 PRO A C 1
ATOM 840 O O . PRO A 1 151 ? 11.871 18.224 -57.959 1.00 52.17 176 PRO A O 1
ATOM 844 N N . ALA A 1 152 ? 13.380 16.604 -58.429 1.00 49.60 177 ALA A N 1
ATOM 845 C CA . ALA A 1 152 ? 12.497 15.438 -58.333 1.00 48.93 177 ALA A CA 1
ATOM 846 C C . ALA A 1 152 ? 12.977 14.518 -57.187 1.00 50.58 177 ALA A C 1
ATOM 847 O O . ALA A 1 152 ? 13.118 13.300 -57.346 1.00 51.39 177 ALA A O 1
ATOM 849 N N . LEU A 1 153 ? 13.241 15.129 -56.031 1.00 43.73 178 LEU A N 1
ATOM 850 C CA . LEU A 1 153 ? 13.703 14.446 -54.831 1.00 41.76 178 LEU A CA 1
ATOM 851 C C . LEU A 1 153 ? 12.639 13.486 -54.295 1.00 43.54 178 LEU A C 1
ATOM 852 O O . LEU A 1 153 ? 11.442 13.791 -54.327 1.00 43.26 178 LEU A O 1
ATOM 857 N N . THR A 1 154 ? 13.078 12.314 -53.835 1.00 38.77 179 THR A N 1
ATOM 858 C CA . THR A 1 154 ? 12.182 11.335 -53.222 1.00 37.60 179 THR A CA 1
ATOM 859 C C . THR A 1 154 ? 12.525 11.248 -51.739 1.00 38.10 179 THR A C 1
ATOM 860 O O . THR A 1 154 ? 13.646 11.583 -51.357 1.00 36.68 179 THR A O 1
ATOM 864 N N . ALA A 1 155 ? 11.571 10.775 -50.914 1.00 33.51 180 ALA A N 1
ATOM 865 C CA . ALA A 1 155 ? 11.753 10.560 -49.476 1.00 31.56 180 ALA A CA 1
ATOM 866 C C . ALA A 1 155 ? 12.926 9.619 -49.182 1.00 35.79 180 ALA A C 1
ATOM 867 O O . ALA A 1 155 ? 13.709 9.886 -48.275 1.00 35.36 180 ALA A O 1
ATOM 869 N N . GLU A 1 156 ? 13.056 8.528 -49.968 1.00 33.89 181 GLU A N 1
ATOM 870 C CA . GLU A 1 156 ? 14.081 7.490 -49.791 1.00 33.70 181 GLU A CA 1
ATOM 871 C C . GLU A 1 156 ? 15.477 8.026 -50.083 1.00 37.41 181 GLU A C 1
ATOM 872 O O . GLU A 1 156 ? 16.434 7.616 -49.433 1.00 37.52 181 GLU A O 1
ATOM 878 N N . GLN A 1 157 ? 15.585 8.973 -51.016 1.00 34.54 182 GLN A N 1
ATOM 879 C CA . GLN A 1 157 ? 16.857 9.591 -51.397 1.00 35.02 182 GLN A CA 1
ATOM 880 C C . GLN A 1 157 ? 17.484 10.397 -50.263 1.00 37.65 182 GLN A C 1
ATOM 881 O O . GLN A 1 157 ? 18.705 10.464 -50.189 1.00 37.76 182 GLN A O 1
ATOM 887 N N . LEU A 1 158 ? 16.660 10.976 -49.372 1.00 34.16 183 LEU A N 1
ATOM 888 C CA . LEU A 1 158 ? 17.105 11.772 -48.220 1.00 33.69 183 LEU A CA 1
ATOM 889 C C . LEU A 1 158 ? 17.886 10.962 -47.178 1.00 41.47 183 LEU A C 1
ATOM 890 O O . LEU A 1 158 ? 18.707 11.549 -46.462 1.00 41.18 183 LEU A O 1
ATOM 895 N N . ALA A 1 159 ? 17.673 9.615 -47.127 1.00 40.02 184 ALA A N 1
ATOM 896 C CA . ALA A 1 159 ? 18.368 8.690 -46.226 1.00 41.14 184 ALA A CA 1
ATOM 897 C C . ALA A 1 159 ? 19.884 8.733 -46.436 1.00 46.83 184 ALA A C 1
ATOM 898 O O . ALA A 1 159 ? 20.636 8.519 -45.474 1.00 47.43 184 ALA A O 1
ATOM 900 N N . ASN A 1 160 ? 20.324 9.003 -47.693 1.00 43.13 185 ASN A N 1
ATOM 901 C CA A ASN A 1 160 ? 21.744 9.086 -48.023 0.50 43.63 185 ASN A CA 1
ATOM 902 C CA B ASN A 1 160 ? 21.740 9.097 -48.042 0.50 43.84 185 ASN A CA 1
ATOM 903 C C . ASN A 1 160 ? 22.224 10.548 -48.007 1.00 46.45 185 ASN A C 1
ATOM 904 O O . ASN A 1 160 ? 23.421 10.808 -48.187 1.00 47.94 185 ASN A O 1
ATOM 913 N N . GLU A 1 161 ? 21.307 11.501 -47.757 1.00 39.36 186 GLU A N 1
ATOM 914 C CA . GLU A 1 161 ? 21.681 12.915 -47.652 1.00 38.22 186 GLU A CA 1
ATOM 915 C C . GLU A 1 161 ? 21.930 13.231 -46.168 1.00 39.86 186 GLU A C 1
ATOM 916 O O . GLU A 1 161 ? 21.431 12.508 -45.296 1.00 37.12 186 GLU A O 1
ATOM 922 N N . SER A 1 162 ? 22.691 14.295 -45.882 1.00 37.14 187 SER A N 1
ATOM 923 C CA . SER A 1 162 ? 22.994 14.670 -44.503 1.00 37.52 187 SER A CA 1
ATOM 924 C C . SER A 1 162 ? 21.734 15.070 -43.718 1.00 40.51 187 SER A C 1
ATOM 925 O O . SER A 1 162 ? 20.732 15.492 -44.299 1.00 39.10 187 SER A O 1
ATOM 928 N N . ALA A 1 163 ? 21.785 14.873 -42.392 1.00 36.70 188 ALA A N 1
ATOM 929 C CA . ALA A 1 163 ? 20.716 15.170 -41.442 1.00 35.60 188 ALA A CA 1
ATOM 930 C C . ALA A 1 163 ? 20.364 16.674 -41.423 1.00 38.04 188 ALA A C 1
ATOM 931 O O . ALA A 1 163 ? 19.223 17.051 -41.167 1.00 36.16 188 ALA A O 1
ATOM 933 N N . VAL A 1 164 ? 21.352 17.502 -41.746 1.00 36.02 189 VAL A N 1
ATOM 934 C CA . VAL A 1 164 ? 21.338 18.959 -41.784 1.00 36.64 189 VAL A CA 1
ATOM 935 C C . VAL A 1 164 ? 20.365 19.515 -42.880 1.00 40.20 189 VAL A C 1
ATOM 936 O O . VAL A 1 164 ? 19.883 20.640 -42.744 1.00 39.58 189 VAL A O 1
ATOM 940 N N . VAL A 1 165 ? 20.056 18.726 -43.930 1.00 35.59 190 VAL A N 1
ATOM 941 C CA . VAL A 1 165 ? 19.219 19.193 -45.039 1.00 34.34 190 VAL A CA 1
ATOM 942 C C . VAL A 1 165 ? 17.798 18.594 -44.985 1.00 36.23 190 VAL A C 1
ATOM 943 O O . VAL A 1 165 ? 17.073 18.636 -45.983 1.00 35.40 190 VAL A O 1
ATOM 947 N N . GLN A 1 166 ? 17.386 18.079 -43.820 1.00 31.62 191 GLN A N 1
ATOM 948 C CA . GLN A 1 166 ? 16.071 17.469 -43.670 1.00 30.57 191 GLN A CA 1
ATOM 949 C C . GLN A 1 166 ? 15.515 17.637 -42.237 1.00 33.93 191 GLN A C 1
ATOM 950 O O . GLN A 1 166 ? 16.067 18.394 -41.433 1.00 34.04 191 GLN A O 1
ATOM 956 N N . GLY A 1 167 ? 14.428 16.924 -41.949 1.00 30.11 192 GLY A N 1
ATOM 957 C CA . GLY A 1 167 ? 13.746 16.962 -40.660 1.00 29.57 192 GLY A CA 1
ATOM 958 C C . GLY A 1 167 ? 12.983 18.254 -40.437 1.00 32.25 192 GLY A C 1
ATOM 959 O O . GLY A 1 167 ? 12.746 19.021 -41.384 1.00 31.56 192 GLY A O 1
ATOM 960 N N . ILE A 1 168 ? 12.631 18.519 -39.172 1.00 28.54 193 ILE A N 1
ATOM 961 C CA . ILE A 1 168 ? 11.903 19.729 -38.763 1.00 29.46 193 ILE A CA 1
ATOM 962 C C . ILE A 1 168 ? 12.646 21.031 -39.214 1.00 33.62 193 ILE A C 1
ATOM 963 O O . ILE A 1 168 ? 11.975 21.849 -39.844 1.00 33.80 193 ILE A O 1
ATOM 968 N N . PRO A 1 169 ? 13.980 21.249 -38.993 1.00 30.31 194 PRO A N 1
ATOM 969 C CA . PRO A 1 169 ? 14.591 22.514 -39.457 1.00 30.15 194 PRO A CA 1
ATOM 970 C C . PRO A 1 169 ? 14.710 22.624 -40.986 1.00 35.16 194 PRO A C 1
ATOM 971 O O . PRO A 1 169 ? 14.699 23.743 -41.507 1.00 36.09 194 PRO A O 1
ATOM 975 N N . GLY A 1 170 ? 14.821 21.480 -41.682 1.00 30.48 195 GLY A N 1
ATOM 976 C CA . GLY A 1 170 ? 14.868 21.429 -43.138 1.00 29.79 195 GLY A CA 1
ATOM 977 C C . GLY A 1 170 ? 13.540 21.887 -43.727 1.00 33.94 195 GLY A C 1
ATOM 978 O O . GLY A 1 170 ? 13.508 22.731 -44.625 1.00 33.39 195 GLY A O 1
ATOM 979 N N . LEU A 1 171 ? 12.427 21.357 -43.190 1.00 29.78 196 LEU A N 1
ATOM 980 C CA . LEU A 1 171 ? 11.071 21.719 -43.610 1.00 28.55 196 LEU A CA 1
ATOM 981 C C . LEU A 1 171 ? 10.780 23.196 -43.298 1.00 33.05 196 LEU A C 1
ATOM 982 O O . LEU A 1 171 ? 10.199 23.905 -44.122 1.00 32.95 196 LEU A O 1
ATOM 987 N N . GLU A 1 172 ? 11.249 23.675 -42.141 1.00 30.02 197 GLU A N 1
ATOM 988 C CA . GLU A 1 172 ? 11.066 25.057 -41.730 1.00 29.73 197 GLU A CA 1
ATOM 989 C C . GLU A 1 172 ? 11.665 26.003 -42.753 1.00 34.95 197 GLU A C 1
ATOM 990 O O . GLU A 1 172 ? 11.014 26.970 -43.170 1.00 35.22 197 GLU A O 1
ATOM 996 N N . GLU A 1 173 ? 12.904 25.698 -43.163 1.00 31.28 198 GLU A N 1
ATOM 997 C CA . GLU A 1 173 ? 13.672 26.460 -44.125 1.00 31.42 198 GLU A CA 1
ATOM 998 C C . GLU A 1 173 ? 12.977 26.461 -45.482 1.00 34.37 198 GLU A C 1
ATOM 999 O O . GLU A 1 173 ? 12.859 27.526 -46.081 1.00 34.54 198 GLU A O 1
ATOM 1005 N N . ALA A 1 174 ? 12.518 25.287 -45.967 1.00 29.09 199 ALA A N 1
ATOM 1006 C CA . ALA A 1 174 ? 11.853 25.195 -47.267 1.00 29.51 199 ALA A CA 1
ATOM 1007 C C . ALA A 1 174 ? 10.499 25.931 -47.279 1.00 34.09 199 ALA A C 1
ATOM 1008 O O . ALA A 1 174 ? 10.174 26.567 -48.284 1.00 33.15 199 ALA A O 1
ATOM 1010 N N . LEU A 1 175 ? 9.740 25.883 -46.161 1.00 31.21 200 LEU A N 1
ATOM 1011 C CA . LEU A 1 175 ? 8.426 26.553 -46.071 1.00 31.22 200 LEU A CA 1
ATOM 1012 C C . LEU A 1 175 ? 8.524 28.077 -45.853 1.00 36.52 200 LEU A C 1
ATOM 1013 O O . LEU A 1 175 ? 7.605 28.808 -46.245 1.00 35.79 200 LEU A O 1
ATOM 1018 N N . TYR A 1 176 ? 9.635 28.557 -45.272 1.00 34.93 201 TYR A N 1
ATOM 1019 C CA . TYR A 1 176 ? 9.813 29.982 -44.994 1.00 35.75 201 TYR A CA 1
ATOM 1020 C C . TYR A 1 176 ? 10.823 30.702 -45.900 1.00 41.47 201 TYR A C 1
ATOM 1021 O O . TYR A 1 176 ? 11.031 31.904 -45.712 1.00 41.71 201 TYR A O 1
ATOM 1030 N N . ALA A 1 177 ? 11.404 30.004 -46.897 1.00 38.79 202 ALA A N 1
ATOM 1031 C CA . ALA A 1 177 ? 12.383 30.579 -47.834 1.00 38.89 202 ALA A CA 1
ATOM 1032 C C . ALA A 1 177 ? 11.765 31.668 -48.694 1.00 44.32 202 ALA A C 1
ATOM 1033 O O . ALA A 1 177 ? 12.438 32.658 -49.002 1.00 46.08 202 ALA A O 1
ATOM 1035 N N . ASN A 1 178 ? 10.502 31.463 -49.125 1.00 39.02 203 ASN A N 1
ATOM 1036 C CA . ASN A 1 178 ? 9.757 32.395 -49.984 1.00 39.21 203 ASN A CA 1
ATOM 1037 C C . ASN A 1 178 ? 8.280 32.374 -49.618 1.00 41.06 203 ASN A C 1
ATOM 1038 O O . ASN A 1 178 ? 7.868 31.529 -48.821 1.00 39.55 203 ASN A O 1
ATOM 1043 N N . ASP A 1 179 ? 7.475 33.272 -50.222 1.00 38.59 204 ASP A N 1
ATOM 1044 C CA . ASP A 1 179 ? 6.024 33.318 -50.004 1.00 38.80 204 ASP A CA 1
ATOM 1045 C C . ASP A 1 179 ? 5.307 32.437 -51.054 1.00 42.68 204 ASP A C 1
ATOM 1046 O O . ASP A 1 179 ? 4.093 32.525 -51.227 1.00 42.60 204 ASP A O 1
ATOM 1051 N N . SER A 1 180 ? 6.073 31.558 -51.710 1.00 40.01 205 SER A N 1
ATOM 1052 C CA . SER A 1 180 ? 5.610 30.663 -52.761 1.00 40.65 205 SER A CA 1
ATOM 1053 C C . SER A 1 180 ? 6.507 29.437 -52.858 1.00 43.79 205 SER A C 1
ATOM 1054 O O . SER A 1 180 ? 7.727 29.556 -52.712 1.00 43.91 205 SER A O 1
ATOM 1057 N N . LEU A 1 181 ? 5.901 28.260 -53.097 1.00 40.01 206 LEU A N 1
ATOM 1058 C CA . LEU A 1 181 ? 6.614 26.996 -53.308 1.00 39.54 206 LEU A CA 1
ATOM 1059 C C . LEU A 1 181 ? 6.487 26.601 -54.759 1.00 43.09 206 LEU A C 1
ATOM 1060 O O . LEU A 1 181 ? 5.364 26.421 -55.229 1.00 42.35 206 LEU A O 1
ATOM 1065 N N . ASP A 1 182 ? 7.611 26.444 -55.471 1.00 40.39 207 ASP A N 1
ATOM 1066 C CA . ASP A 1 182 ? 7.564 25.983 -56.861 1.00 41.32 207 ASP A CA 1
ATOM 1067 C C . ASP A 1 182 ? 7.583 24.439 -56.875 1.00 43.74 207 ASP A C 1
ATOM 1068 O O . ASP A 1 182 ? 7.626 23.825 -55.802 1.00 41.80 207 ASP A O 1
ATOM 1073 N N . ALA A 1 183 ? 7.549 23.818 -58.073 1.00 40.66 208 ALA A N 1
ATOM 1074 C CA . ALA A 1 183 ? 7.515 22.363 -58.225 1.00 40.63 208 ALA A CA 1
ATOM 1075 C C . ALA A 1 183 ? 8.640 21.632 -57.440 1.00 44.25 208 ALA A C 1
ATOM 1076 O O . ALA A 1 183 ? 8.345 20.654 -56.745 1.00 42.55 208 ALA A O 1
ATOM 1078 N N . GLY A 1 184 ? 9.886 22.121 -57.545 1.00 40.52 209 GLY A N 1
ATOM 1079 C CA . GLY A 1 184 ? 11.041 21.554 -56.851 1.00 38.66 209 GLY A CA 1
ATOM 1080 C C . GLY A 1 184 ? 10.954 21.683 -55.340 1.00 40.13 209 GLY A C 1
ATOM 1081 O O . GLY A 1 184 ? 11.224 20.717 -54.619 1.00 38.67 209 GLY A O 1
ATOM 1082 N N . GLN A 1 185 ? 10.539 22.874 -54.845 1.00 36.42 210 GLN A N 1
ATOM 1083 C CA . GLN A 1 185 ? 10.363 23.121 -53.409 1.00 35.38 210 GLN A CA 1
ATOM 1084 C C . GLN A 1 185 ? 9.224 22.249 -52.836 1.00 38.67 210 GLN A C 1
ATOM 1085 O O . GLN A 1 185 ? 9.325 21.762 -51.714 1.00 35.87 210 GLN A O 1
ATOM 1091 N N . CYS A 1 186 ? 8.178 22.021 -53.644 1.00 37.72 211 CYS A N 1
ATOM 1092 C CA . CYS A 1 186 ? 7.029 21.177 -53.326 1.00 38.16 211 CYS A CA 1
ATOM 1093 C C . CYS A 1 186 ? 7.447 19.719 -53.144 1.00 40.20 211 CYS A C 1
ATOM 1094 O O . CYS A 1 186 ? 7.024 19.077 -52.179 1.00 38.60 211 CYS A O 1
ATOM 1097 N N . ALA A 1 187 ? 8.314 19.219 -54.055 1.00 36.68 212 ALA A N 1
ATOM 1098 C CA . ALA A 1 187 ? 8.843 17.857 -54.029 1.00 35.31 212 ALA A CA 1
ATOM 1099 C C . ALA A 1 187 ? 9.678 17.643 -52.775 1.00 35.21 212 ALA A C 1
ATOM 1100 O O . ALA A 1 187 ? 9.639 16.550 -52.212 1.00 34.41 212 ALA A O 1
ATOM 1102 N N . TYR A 1 188 ? 10.409 18.684 -52.328 1.00 29.85 213 TYR A N 1
ATOM 1103 C CA . TYR A 1 188 ? 11.235 18.614 -51.125 1.00 28.23 213 TYR A CA 1
ATOM 1104 C C . TYR A 1 188 ? 10.371 18.497 -49.866 1.00 30.89 213 TYR A C 1
ATOM 1105 O O . TYR A 1 188 ? 10.705 17.717 -48.986 1.00 31.32 213 TYR A O 1
ATOM 1114 N N . VAL A 1 189 ? 9.317 19.320 -49.748 1.00 27.79 214 VAL A N 1
ATOM 1115 C CA . VAL A 1 189 ? 8.449 19.376 -48.566 1.00 27.11 214 VAL A CA 1
ATOM 1116 C C . VAL A 1 189 ? 7.747 18.027 -48.398 1.00 31.30 214 VAL A C 1
ATOM 1117 O O . VAL A 1 189 ? 7.662 17.525 -47.273 1.00 30.18 214 VAL A O 1
ATOM 1129 N N . SER A 1 191 ? 8.916 15.081 -49.714 1.00 31.99 216 SER A N 1
ATOM 1130 C CA . SER A 1 191 ? 9.993 14.112 -49.429 1.00 31.58 216 SER A CA 1
ATOM 1131 C C . SER A 1 191 ? 10.457 14.186 -47.979 1.00 34.58 216 SER A C 1
ATOM 1132 O O . SER A 1 191 ? 10.583 13.146 -47.339 1.00 33.50 216 SER A O 1
ATOM 1135 N N . ALA A 1 192 ? 10.709 15.410 -47.460 1.00 31.15 217 ALA A N 1
ATOM 1136 C CA . ALA A 1 192 ? 11.194 15.582 -46.096 1.00 30.27 217 ALA A CA 1
ATOM 1137 C C . ALA A 1 192 ? 10.152 15.201 -45.061 1.00 31.22 217 ALA A C 1
ATOM 1138 O O . ALA A 1 192 ? 10.505 14.524 -44.114 1.00 31.19 217 ALA A O 1
ATOM 1140 N N . SER A 1 193 ? 8.876 15.583 -45.238 1.00 28.19 218 SER A N 1
ATOM 1141 C CA . SER A 1 193 ? 7.819 15.220 -44.285 1.00 27.05 218 SER A CA 1
ATOM 1142 C C . SER A 1 193 ? 7.548 13.687 -44.324 1.00 31.21 218 SER A C 1
ATOM 1143 O O . SER A 1 193 ? 7.363 13.068 -43.267 1.00 31.14 218 SER A O 1
ATOM 1146 N N . SER A 1 194 ? 7.643 13.065 -45.515 1.00 27.93 219 SER A N 1
ATOM 1147 C CA . SER A 1 194 ? 7.504 11.610 -45.677 1.00 27.26 219 SER A CA 1
ATOM 1148 C C . SER A 1 194 ? 8.662 10.867 -44.992 1.00 33.11 219 SER A C 1
ATOM 1149 O O . SER A 1 194 ? 8.416 9.890 -44.278 1.00 32.86 219 SER A O 1
ATOM 1152 N N . ALA A 1 195 ? 9.923 11.326 -45.206 1.00 30.69 220 ALA A N 1
ATOM 1153 C CA . ALA A 1 195 ? 11.093 10.707 -44.578 1.00 30.59 220 ALA A CA 1
ATOM 1154 C C . ALA A 1 195 ? 11.006 10.855 -43.064 1.00 33.89 220 ALA A C 1
ATOM 1155 O O . ALA A 1 195 ? 11.323 9.915 -42.342 1.00 33.63 220 ALA A O 1
ATOM 1157 N N . LEU A 1 196 ? 10.503 12.015 -42.594 1.00 31.13 221 LEU A N 1
ATOM 1158 C CA . LEU A 1 196 ? 10.309 12.305 -41.175 1.00 31.30 221 LEU A CA 1
ATOM 1159 C C . LEU A 1 196 ? 9.262 11.355 -40.577 1.00 35.49 221 LEU A C 1
ATOM 1160 O O . LEU A 1 196 ? 9.532 10.739 -39.548 1.00 36.39 221 LEU A O 1
ATOM 1165 N N . GLY A 1 197 ? 8.133 11.192 -41.265 1.00 31.38 222 GLY A N 1
ATOM 1166 C CA . GLY A 1 197 ? 7.063 10.272 -40.875 1.00 31.96 222 GLY A CA 1
ATOM 1167 C C . GLY A 1 197 ? 7.540 8.848 -40.662 1.00 36.58 222 GLY A C 1
ATOM 1168 O O . GLY A 1 197 ? 7.241 8.241 -39.629 1.00 36.73 222 GLY A O 1
ATOM 1169 N N . THR A 1 198 ? 8.356 8.339 -41.602 1.00 33.07 223 THR A N 1
ATOM 1170 C CA . THR A 1 198 ? 8.936 6.990 -41.550 1.00 32.84 223 THR A CA 1
ATOM 1171 C C . THR A 1 198 ? 9.825 6.822 -40.303 1.00 36.28 223 THR A C 1
ATOM 1172 O O . THR A 1 198 ? 9.723 5.806 -39.627 1.00 35.66 223 THR A O 1
ATOM 1176 N N . ARG A 1 199 ? 10.680 7.817 -40.002 1.00 32.54 224 ARG A N 1
ATOM 1177 C CA . ARG A 1 199 ? 11.591 7.761 -38.856 1.00 31.91 224 ARG A CA 1
ATOM 1178 C C . ARG A 1 199 ? 10.828 7.779 -37.530 1.00 35.66 224 ARG A C 1
ATOM 1179 O O . ARG A 1 199 ? 11.167 7.018 -36.628 1.00 35.18 224 ARG A O 1
ATOM 1187 N N . LEU A 1 200 ? 9.798 8.634 -37.423 1.00 32.70 225 LEU A N 1
ATOM 1188 C CA . LEU A 1 200 ? 8.976 8.774 -36.220 1.00 33.00 225 LEU A CA 1
ATOM 1189 C C . LEU A 1 200 ? 8.139 7.526 -35.937 1.00 39.56 225 LEU A C 1
ATOM 1190 O O . LEU A 1 200 ? 7.999 7.145 -34.769 1.00 40.52 225 LEU A O 1
ATOM 1195 N N . LYS A 1 201 ? 7.590 6.887 -36.989 1.00 36.85 226 LYS A N 1
ATOM 1196 C CA . LYS A 1 201 ? 6.794 5.668 -36.823 1.00 37.49 226 LYS A CA 1
ATOM 1197 C C . LYS A 1 201 ? 7.685 4.515 -36.406 1.00 40.90 226 LYS A C 1
ATOM 1198 O O . LYS A 1 201 ? 7.268 3.685 -35.600 1.00 40.72 226 LYS A O 1
ATOM 1204 N N . ASP A 1 202 ? 8.929 4.493 -36.903 1.00 37.28 227 ASP A N 1
ATOM 1205 C CA . ASP A 1 202 ? 9.891 3.455 -36.549 1.00 37.77 227 ASP A CA 1
ATOM 1206 C C . ASP A 1 202 ? 10.267 3.553 -35.070 1.00 39.90 227 ASP A C 1
ATOM 1207 O O . ASP A 1 202 ? 10.409 2.519 -34.429 1.00 39.34 227 ASP A O 1
ATOM 1212 N N . ILE A 1 203 ? 10.386 4.792 -34.526 1.00 36.11 228 ILE A N 1
ATOM 1213 C CA . ILE A 1 203 ? 10.703 5.046 -33.114 1.00 35.60 228 ILE A CA 1
ATOM 1214 C C . ILE A 1 203 ? 9.507 4.628 -32.251 1.00 40.80 228 ILE A C 1
ATOM 1215 O O . ILE A 1 203 ? 9.710 3.933 -31.251 1.00 41.76 228 ILE A O 1
ATOM 1220 N N . GLU A 1 204 ? 8.273 5.020 -32.657 1.00 36.80 229 GLU A N 1
ATOM 1221 C CA . GLU A 1 204 ? 7.024 4.641 -31.990 1.00 37.45 229 GLU A CA 1
ATOM 1222 C C . GLU A 1 204 ? 6.886 3.097 -31.909 1.00 40.99 229 GLU A C 1
ATOM 1223 O O . GLU A 1 204 ? 6.574 2.575 -30.836 1.00 40.81 229 GLU A O 1
ATOM 1229 N N . LYS A 1 205 ? 7.143 2.383 -33.031 1.00 37.53 230 LYS A N 1
ATOM 1230 C CA . LYS A 1 205 ? 7.052 0.912 -33.107 1.00 38.59 230 LYS A CA 1
ATOM 1231 C C . LYS A 1 205 ? 8.089 0.232 -32.207 1.00 42.36 230 LYS A C 1
ATOM 1232 O O . LYS A 1 205 ? 7.786 -0.792 -31.597 1.00 42.78 230 LYS A O 1
ATOM 1236 N N . ASN A 1 206 ? 9.298 0.824 -32.115 1.00 37.91 231 ASN A N 1
ATOM 1237 C CA . ASN A 1 206 ? 10.423 0.348 -31.307 1.00 38.19 231 ASN A CA 1
ATOM 1238 C C . ASN A 1 206 ? 10.103 0.431 -29.805 1.00 40.72 231 ASN A C 1
ATOM 1239 O O . ASN A 1 206 ? 10.371 -0.523 -29.077 1.00 40.97 231 ASN A O 1
ATOM 1244 N N . TRP A 1 207 ? 9.545 1.570 -29.351 1.00 36.31 232 TRP A N 1
ATOM 1245 C CA . TRP A 1 207 ? 9.133 1.778 -27.964 1.00 35.90 232 TRP A CA 1
ATOM 1246 C C . TRP A 1 207 ? 7.991 0.821 -27.587 1.00 39.49 232 TRP A C 1
ATOM 1247 O O . TRP A 1 207 ? 8.021 0.278 -26.485 1.00 39.45 232 TRP A O 1
ATOM 1258 N N . GLN A 1 208 ? 7.007 0.605 -28.505 1.00 36.04 233 GLN A N 1
ATOM 1259 C CA A GLN A 1 208 ? 5.870 -0.299 -28.281 0.50 37.07 233 GLN A CA 1
ATOM 1260 C CA B GLN A 1 208 ? 5.867 -0.293 -28.284 0.50 36.90 233 GLN A CA 1
ATOM 1261 C C . GLN A 1 208 ? 6.352 -1.733 -28.098 1.00 43.07 233 GLN A C 1
ATOM 1262 O O . GLN A 1 208 ? 5.800 -2.470 -27.281 1.00 44.28 233 GLN A O 1
ATOM 1273 N N . GLN A 1 209 ? 7.403 -2.113 -28.835 1.00 39.99 234 GLN A N 1
ATOM 1274 C CA . GLN A 1 209 ? 7.997 -3.440 -28.792 1.00 40.57 234 GLN A CA 1
ATOM 1275 C C . GLN A 1 209 ? 8.945 -3.636 -27.609 1.00 43.41 234 GLN A C 1
ATOM 1276 O O . GLN A 1 209 ? 8.857 -4.668 -26.944 1.00 42.17 234 GLN A O 1
ATOM 1282 N N . ASN A 1 210 ? 9.861 -2.667 -27.363 1.00 39.39 235 ASN A N 1
ATOM 1283 C CA . ASN A 1 210 ? 10.942 -2.840 -26.388 1.00 40.15 235 ASN A CA 1
ATOM 1284 C C . ASN A 1 210 ? 10.895 -1.956 -25.113 1.00 42.50 235 ASN A C 1
ATOM 1285 O O . ASN A 1 210 ? 11.922 -1.866 -24.438 1.00 41.19 235 ASN A O 1
ATOM 1290 N N . ALA A 1 211 ? 9.734 -1.368 -24.753 1.00 39.48 236 ALA A N 1
ATOM 1291 C CA . ALA A 1 211 ? 9.586 -0.476 -23.579 1.00 39.34 236 ALA A CA 1
ATOM 1292 C C . ALA A 1 211 ? 10.156 -1.060 -22.266 1.00 44.89 236 ALA A C 1
ATOM 1293 O O . ALA A 1 211 ? 10.837 -0.339 -21.536 1.00 44.02 236 ALA A O 1
ATOM 1295 N N . ILE A 1 212 ? 9.874 -2.353 -21.976 1.00 43.67 237 ILE A N 1
ATOM 1296 C CA . ILE A 1 212 ? 10.305 -3.047 -20.754 1.00 44.38 237 ILE A CA 1
ATOM 1297 C C . ILE A 1 212 ? 11.841 -3.037 -20.650 1.00 47.60 237 ILE A C 1
ATOM 1298 O O . ILE A 1 212 ? 12.374 -2.640 -19.614 1.00 47.90 237 ILE A O 1
ATOM 1303 N N . LYS A 1 213 ? 12.532 -3.434 -21.723 1.00 43.02 238 LYS A N 1
ATOM 1304 C CA . LYS A 1 213 ? 13.990 -3.454 -21.785 1.00 42.96 238 LYS A CA 1
ATOM 1305 C C . LYS A 1 213 ? 14.568 -2.023 -21.746 1.00 45.23 238 LYS A C 1
ATOM 1306 O O . LYS A 1 213 ? 15.530 -1.786 -21.016 1.00 44.65 238 LYS A O 1
ATOM 1312 N N . LEU A 1 214 ? 13.977 -1.077 -22.514 1.00 41.03 239 LEU A N 1
ATOM 1313 C CA . LEU A 1 214 ? 14.451 0.316 -22.588 1.00 39.92 239 LEU A CA 1
ATOM 1314 C C . LEU A 1 214 ? 14.378 1.054 -21.239 1.00 46.13 239 LEU A C 1
ATOM 1315 O O . LEU A 1 214 ? 15.281 1.841 -20.943 1.00 46.13 239 LEU A O 1
ATOM 1320 N N . LEU A 1 215 ? 13.333 0.786 -20.423 1.00 43.71 240 LEU A N 1
ATOM 1321 C CA . LEU A 1 215 ? 13.167 1.442 -19.121 1.00 44.32 240 LEU A CA 1
ATOM 1322 C C . LEU A 1 215 ? 13.476 0.508 -17.932 1.00 49.72 240 LEU A C 1
ATOM 1323 O O . LEU A 1 215 ? 13.144 0.855 -16.796 1.00 50.23 240 LEU A O 1
ATOM 1328 N N . ALA A 1 216 ? 14.135 -0.655 -18.186 1.00 46.48 241 ALA A N 1
ATOM 1329 C CA . ALA A 1 216 ? 14.503 -1.686 -17.192 1.00 47.36 241 ALA A CA 1
ATOM 1330 C C . ALA A 1 216 ? 13.336 -1.937 -16.203 1.00 50.49 241 ALA A C 1
ATOM 1331 O O . ALA A 1 216 ? 13.518 -1.973 -14.982 1.00 50.76 241 ALA A O 1
ATOM 1333 N N . ILE A 1 217 ? 12.123 -2.070 -16.770 1.00 46.04 242 ILE A N 1
ATOM 1334 C CA . ILE A 1 217 ? 10.853 -2.234 -16.064 1.00 45.95 242 ILE A CA 1
ATOM 1335 C C . ILE A 1 217 ? 10.823 -3.554 -15.263 1.00 51.61 242 ILE A C 1
ATOM 1336 O O . ILE A 1 217 ? 10.273 -3.553 -14.160 1.00 52.07 242 ILE A O 1
ATOM 1341 N N . ASP A 1 218 ? 11.435 -4.638 -15.802 1.00 49.77 243 ASP A N 1
ATOM 1342 C CA A ASP A 1 218 ? 11.478 -5.966 -15.178 0.50 51.71 243 ASP A CA 1
ATOM 1343 C CA B ASP A 1 218 ? 11.469 -5.961 -15.165 0.50 51.77 243 ASP A CA 1
ATOM 1344 C C . ASP A 1 218 ? 12.642 -6.113 -14.173 1.00 57.76 243 ASP A C 1
ATOM 1345 O O . ASP A 1 218 ? 12.726 -7.131 -13.474 1.00 60.26 243 ASP A O 1
ATOM 1354 N N . LYS A 1 219 ? 13.535 -5.111 -14.091 1.00 53.81 244 LYS A N 1
ATOM 1355 C CA . LYS A 1 219 ? 14.706 -5.172 -13.211 1.00 54.62 244 LYS A CA 1
ATOM 1356 C C . LYS A 1 219 ? 14.659 -4.156 -12.043 1.00 57.64 244 LYS A C 1
ATOM 1357 O O . LYS A 1 219 ? 15.708 -3.872 -11.458 1.00 57.21 244 LYS A O 1
ATOM 1363 N N . THR A 1 220 ? 13.459 -3.653 -11.671 1.00 54.16 245 THR A N 1
ATOM 1364 C CA . THR A 1 220 ? 13.301 -2.657 -10.591 1.00 55.13 245 THR A CA 1
ATOM 1365 C C . THR A 1 220 ? 13.754 -3.181 -9.210 1.00 63.30 245 THR A C 1
ATOM 1366 O O . THR A 1 220 ? 14.189 -2.384 -8.377 1.00 63.68 245 THR A O 1
ATOM 1370 N N . ALA A 1 221 ? 13.667 -4.505 -8.981 1.00 62.39 246 ALA A N 1
ATOM 1371 C CA . ALA A 1 221 ? 14.052 -5.144 -7.723 1.00 64.61 246 ALA A CA 1
ATOM 1372 C C . ALA A 1 221 ? 15.566 -5.116 -7.482 1.00 70.49 246 ALA A C 1
ATOM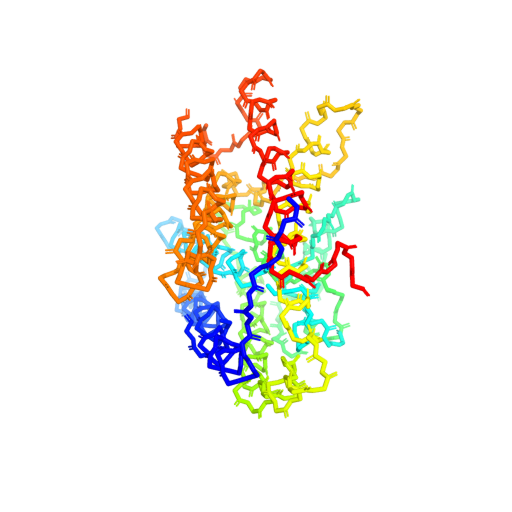 1373 O O . ALA A 1 221 ? 15.983 -5.084 -6.323 1.00 71.97 246 ALA A O 1
ATOM 1375 N N . GLU A 1 222 ? 16.384 -5.132 -8.556 1.00 66.98 247 GLU A N 1
ATOM 1376 C CA . GLU A 1 222 ? 17.850 -5.147 -8.441 1.00 67.98 247 GLU A CA 1
ATOM 1377 C C . GLU A 1 222 ? 18.508 -3.779 -8.722 1.00 71.26 247 GLU A C 1
ATOM 1378 O O . GLU A 1 222 ? 19.597 -3.526 -8.198 1.00 71.70 247 GLU A O 1
ATOM 1384 N N . SER A 1 223 ? 17.878 -2.914 -9.547 1.00 66.30 248 SER A N 1
ATOM 1385 C CA . SER A 1 223 ? 18.441 -1.596 -9.859 1.00 64.96 248 SER A CA 1
ATOM 1386 C C . SER A 1 223 ? 17.367 -0.572 -10.201 1.00 66.39 248 SER A C 1
ATOM 1387 O O . SER A 1 223 ? 16.308 -0.931 -10.720 1.00 65.35 248 SER A O 1
ATOM 1390 N N . ASP A 1 224 ? 17.681 0.717 -9.957 1.00 61.72 249 ASP A N 1
ATOM 1391 C CA . ASP A 1 224 ? 16.816 1.858 -10.265 1.00 59.56 249 ASP A CA 1
ATOM 1392 C C . ASP A 1 224 ? 17.250 2.515 -11.598 1.00 60.52 249 ASP A C 1
ATOM 1393 O O . ASP A 1 224 ? 17.075 3.725 -11.778 1.00 59.76 249 ASP A O 1
ATOM 1398 N N . GLN A 1 225 ? 17.808 1.697 -12.526 1.00 55.25 250 GLN A N 1
ATOM 1399 C CA . GLN A 1 225 ? 18.313 2.089 -13.854 1.00 52.96 250 GLN A CA 1
ATOM 1400 C C . GLN A 1 225 ? 17.273 2.883 -14.666 1.00 52.65 250 GLN A C 1
ATOM 1401 O O . GLN A 1 225 ? 17.615 3.909 -15.259 1.00 50.20 250 GLN A O 1
ATOM 1407 N N . GLY A 1 226 ? 16.032 2.397 -14.672 1.00 48.30 251 GLY A N 1
ATOM 1408 C CA . GLY A 1 226 ? 14.923 3.003 -15.397 1.00 46.15 251 GLY A CA 1
ATOM 1409 C C . GLY A 1 226 ? 14.515 4.365 -14.878 1.00 47.72 251 GLY A C 1
ATOM 1410 O O . GLY A 1 226 ? 14.451 5.328 -15.651 1.00 45.22 251 GLY A O 1
ATOM 1411 N N . LEU A 1 227 ? 14.237 4.444 -13.563 1.00 44.13 252 LEU A N 1
ATOM 1412 C CA . LEU A 1 227 ? 13.834 5.672 -12.887 1.00 43.72 252 LEU A CA 1
ATOM 1413 C C . LEU A 1 227 ? 14.945 6.730 -12.986 1.00 47.68 252 LEU A C 1
ATOM 1414 O O . LEU A 1 227 ? 14.650 7.902 -13.244 1.00 46.31 252 LEU A O 1
ATOM 1419 N N . ASN A 1 228 ? 16.219 6.302 -12.851 1.00 44.69 253 ASN A N 1
ATOM 1420 C CA . ASN A 1 228 ? 17.367 7.205 -12.937 1.00 44.33 253 ASN A CA 1
ATOM 1421 C C . ASN A 1 228 ? 17.490 7.817 -14.341 1.00 45.74 253 ASN A C 1
ATOM 1422 O O . ASN A 1 228 ? 17.661 9.031 -14.453 1.00 45.12 253 ASN A O 1
ATOM 1427 N N . GLN A 1 229 ? 17.365 6.987 -15.398 1.00 40.27 254 GLN A N 1
ATOM 1428 C CA . GLN A 1 229 ? 17.470 7.425 -16.786 1.00 38.11 254 GLN A CA 1
ATOM 1429 C C . GLN A 1 229 ? 16.328 8.357 -17.162 1.00 41.38 254 GLN A C 1
ATOM 1430 O O . GLN A 1 229 ? 16.572 9.351 -17.843 1.00 41.24 254 GLN A O 1
ATOM 1436 N N . TRP A 1 230 ? 15.094 8.029 -16.738 1.00 38.02 255 TRP A N 1
ATOM 1437 C CA . TRP A 1 230 ? 13.887 8.801 -17.020 1.00 36.73 255 TRP A CA 1
ATOM 1438 C C . TRP A 1 230 ? 13.982 10.240 -16.455 1.00 38.98 255 TRP A C 1
ATOM 1439 O O . TRP A 1 230 ? 13.768 11.190 -17.206 1.00 36.81 255 TRP A O 1
ATOM 1450 N N . PHE A 1 231 ? 14.308 10.400 -15.160 1.00 36.06 256 PHE A N 1
ATOM 1451 C CA . PHE A 1 231 ? 14.372 11.723 -14.548 1.00 35.75 256 PHE A CA 1
ATOM 1452 C C . PHE A 1 231 ? 15.606 12.513 -14.989 1.00 40.55 256 PHE A C 1
ATOM 1453 O O . PHE A 1 231 ? 15.550 13.746 -15.014 1.00 40.04 256 PHE A O 1
ATOM 1461 N N . ASN A 1 232 ? 16.695 11.826 -15.376 1.00 37.25 257 ASN A N 1
ATOM 1462 C CA . ASN A 1 232 ? 17.861 12.531 -15.893 1.00 37.66 257 ASN A CA 1
ATOM 1463 C C . ASN A 1 232 ? 17.548 13.039 -17.300 1.00 41.86 257 ASN A C 1
ATOM 1464 O O . ASN A 1 232 ? 18.052 14.087 -17.699 1.00 42.90 257 ASN A O 1
ATOM 1469 N N . SER A 1 233 ? 16.667 12.324 -18.017 1.00 36.91 258 SER A N 1
ATOM 1470 C CA . SER A 1 233 ? 16.191 12.705 -19.340 1.00 35.55 258 SER A CA 1
ATOM 1471 C C . SER A 1 233 ? 15.348 13.979 -19.219 1.00 40.50 258 SER A C 1
ATOM 1472 O O . SER A 1 233 ? 15.497 14.889 -20.035 1.00 39.97 258 SER A O 1
ATOM 1475 N N . LEU A 1 234 ? 14.478 14.041 -18.185 1.00 37.71 259 LEU A N 1
ATOM 1476 C CA . LEU A 1 234 ? 13.627 15.201 -17.920 1.00 37.15 259 LEU A CA 1
ATOM 1477 C C . LEU A 1 234 ? 14.479 16.383 -17.505 1.00 41.42 259 LEU A C 1
ATOM 1478 O O . LEU A 1 234 ? 14.215 17.504 -17.950 1.00 41.08 259 LEU A O 1
ATOM 1483 N N . LEU A 1 235 ? 15.534 16.129 -16.700 1.00 38.32 260 LEU A N 1
ATOM 1484 C CA . LEU A 1 235 ? 16.474 17.169 -16.262 1.00 38.44 260 LEU A CA 1
ATOM 1485 C C . LEU A 1 235 ? 17.224 17.730 -17.484 1.00 43.66 260 LEU A C 1
ATOM 1486 O O . LEU A 1 235 ? 17.396 18.951 -17.576 1.00 43.46 260 LEU A O 1
ATOM 1491 N N . SER A 1 236 ? 17.642 16.831 -18.420 1.00 40.97 261 SER A N 1
ATOM 1492 C CA A SER A 1 236 ? 18.350 17.190 -19.653 0.50 40.55 261 SER A CA 1
ATOM 1493 C CA B SER A 1 236 ? 18.360 17.218 -19.633 0.50 40.42 261 SER A CA 1
ATOM 1494 C C . SER A 1 236 ? 17.484 18.082 -20.541 1.00 43.72 261 SER A C 1
ATOM 1495 O O . SER A 1 236 ? 18.009 18.965 -21.206 1.00 43.73 261 SER A O 1
ATOM 1500 N N . LEU A 1 237 ? 16.149 17.850 -20.546 1.00 39.76 262 LEU A N 1
ATOM 1501 C CA . LEU A 1 237 ? 15.193 18.627 -21.346 1.00 37.85 262 LEU A CA 1
ATOM 1502 C C . LEU A 1 237 ? 15.260 20.120 -20.982 1.00 42.00 262 LEU A C 1
ATOM 1503 O O . LEU A 1 237 ? 15.383 20.954 -21.876 1.00 40.33 262 LEU A O 1
ATOM 1508 N N . VAL A 1 238 ? 15.195 20.444 -19.681 1.00 40.09 263 VAL A N 1
ATOM 1509 C CA . VAL A 1 238 ? 15.212 21.823 -19.189 1.00 40.53 263 VAL A CA 1
ATOM 1510 C C . VAL A 1 238 ? 16.664 22.383 -19.194 1.00 45.51 263 VAL A C 1
ATOM 1511 O O . VAL A 1 238 ? 16.832 23.585 -19.425 1.00 44.80 263 VAL A O 1
ATOM 1515 N N . GLU A 1 239 ? 17.693 21.529 -18.979 1.00 43.59 264 GLU A N 1
ATOM 1516 C CA A GLU A 1 239 ? 19.083 21.991 -18.987 0.50 44.24 264 GLU A CA 1
ATOM 1517 C CA B GLU A 1 239 ? 19.099 21.954 -18.998 0.50 44.41 264 GLU A CA 1
ATOM 1518 C C . GLU A 1 239 ? 19.507 22.422 -20.399 1.00 47.47 264 GLU A C 1
ATOM 1519 O O . GLU A 1 239 ? 20.027 23.525 -20.547 1.00 46.68 264 GLU A O 1
ATOM 1530 N N . THR A 1 240 ? 19.244 21.583 -21.437 1.00 43.83 265 THR A N 1
ATOM 1531 C CA . THR A 1 240 ? 19.588 21.907 -22.830 1.00 42.97 265 THR A CA 1
ATOM 1532 C C . THR A 1 240 ? 18.721 23.068 -23.334 1.00 46.86 265 THR A C 1
ATOM 1533 O O . THR A 1 240 ? 19.175 23.841 -24.167 1.00 46.92 265 THR A O 1
ATOM 1545 N N . LYS A 1 242 ? 17.468 25.738 -21.326 1.00 42.87 267 LYS A N 1
ATOM 1546 C CA . LYS A 1 242 ? 17.966 27.010 -20.793 1.00 43.61 267 LYS A CA 1
ATOM 1547 C C . LYS A 1 242 ? 19.352 27.398 -21.379 1.00 48.13 267 LYS A C 1
ATOM 1548 O O . LYS A 1 242 ? 19.604 28.585 -21.581 1.00 48.59 267 LYS A O 1
ATOM 1554 N N . SER A 1 243 ? 20.220 26.408 -21.671 1.00 44.73 268 SER A N 1
ATOM 1555 C CA . SER A 1 243 ? 21.563 26.647 -22.207 1.00 45.01 268 SER A CA 1
ATOM 1556 C C . SER A 1 243 ? 21.572 26.874 -23.718 1.00 46.72 268 SER A C 1
ATOM 1557 O O . SER A 1 243 ? 21.930 27.966 -24.152 1.00 45.99 268 SER A O 1
ATOM 1560 N N . ASN A 1 244 ? 21.188 25.847 -24.514 1.00 41.61 269 ASN A N 1
ATOM 1561 C CA . ASN A 1 244 ? 21.251 25.883 -25.976 1.00 40.36 269 ASN A CA 1
ATOM 1562 C C . ASN A 1 244 ? 20.162 26.712 -26.609 1.00 44.12 269 ASN A C 1
ATOM 1563 O O . ASN A 1 244 ? 20.423 27.310 -27.648 1.00 43.99 269 ASN A O 1
ATOM 1568 N N . ALA A 1 245 ? 18.953 26.736 -26.032 1.00 40.19 270 ALA A N 1
ATOM 1569 C CA . ALA A 1 245 ? 17.855 27.487 -26.629 1.00 39.86 270 ALA A CA 1
ATOM 1570 C C . ALA A 1 245 ? 17.683 28.903 -26.065 1.00 45.43 270 ALA A C 1
ATOM 1571 O O . ALA A 1 245 ? 17.181 29.759 -26.793 1.00 46.02 270 ALA A O 1
ATOM 1573 N N . ILE A 1 246 ? 18.085 29.170 -24.804 1.00 43.08 271 ILE A N 1
ATOM 1574 C CA . ILE A 1 246 ? 17.845 30.488 -24.197 1.00 43.84 271 ILE A CA 1
ATOM 1575 C C . ILE A 1 246 ? 19.141 31.291 -23.962 1.00 49.57 271 ILE A C 1
ATOM 1576 O O . ILE A 1 246 ? 19.302 32.332 -24.586 1.00 49.81 271 ILE A O 1
ATOM 1581 N N . GLU A 1 247 ? 20.024 30.843 -23.050 1.00 47.99 272 GLU A N 1
ATOM 1582 C CA . GLU A 1 247 ? 21.246 31.555 -22.670 1.00 49.41 272 GLU A CA 1
ATOM 1583 C C . GLU A 1 247 ? 22.153 31.861 -23.863 1.00 53.27 272 GLU A C 1
ATOM 1584 O O . GLU A 1 247 ? 22.499 33.026 -24.064 1.00 53.32 272 GLU A O 1
ATOM 1590 N N . GLN A 1 248 ? 22.544 30.826 -24.628 1.00 48.86 273 GLN A N 1
ATOM 1591 C CA . GLN A 1 248 ? 23.475 30.963 -25.747 1.00 48.64 273 GLN A CA 1
ATOM 1592 C C . GLN A 1 248 ? 22.910 31.796 -26.920 1.00 51.89 273 GLN A C 1
ATOM 1593 O O . GLN A 1 248 ? 23.610 32.718 -27.324 1.00 52.82 273 GLN A O 1
ATOM 1599 N N . PRO A 1 249 ? 21.703 31.545 -27.498 1.00 46.44 274 PRO A N 1
ATOM 1600 C CA . PRO A 1 249 ? 21.275 32.352 -28.657 1.00 46.08 274 PRO A CA 1
ATOM 1601 C C . PRO A 1 249 ? 20.951 33.811 -28.346 1.00 50.75 274 PRO A C 1
ATOM 1602 O O . PRO A 1 249 ? 21.047 34.650 -29.244 1.00 50.13 274 PRO A O 1
ATOM 1606 N N . LEU A 1 250 ? 20.560 34.109 -27.101 1.00 47.81 275 LEU A N 1
ATOM 1607 C CA . LEU A 1 250 ? 20.196 35.462 -26.699 1.00 48.83 275 LEU A CA 1
ATOM 1608 C C . LEU A 1 250 ? 21.387 36.220 -26.081 1.00 57.09 275 LEU A C 1
ATOM 1609 O O . LEU A 1 250 ? 21.259 37.409 -25.773 1.00 58.10 275 LEU A O 1
ATOM 1614 N N . GLY A 1 251 ? 22.529 35.536 -25.952 1.00 55.10 276 GLY A N 1
ATOM 1615 C CA . GLY A 1 251 ? 23.767 36.079 -25.400 1.00 56.78 276 GLY A CA 1
ATOM 1616 C C . GLY A 1 251 ? 23.595 36.708 -24.034 1.00 62.61 276 GLY A C 1
ATOM 1617 O O . GLY A 1 251 ? 23.843 37.905 -23.864 1.00 63.70 276 GLY A O 1
ATOM 1618 N N . LEU A 1 252 ? 23.133 35.912 -23.063 1.00 59.16 277 LEU A N 1
ATOM 1619 C CA . LEU A 1 252 ? 22.877 36.384 -21.699 1.00 60.10 277 LEU A CA 1
ATOM 1620 C C . LEU A 1 252 ? 24.133 36.314 -20.815 1.00 66.47 277 LEU A C 1
ATOM 1621 O O . LEU A 1 252 ? 24.261 37.115 -19.886 1.00 67.68 277 LEU A O 1
ATOM 1626 N N . SER A 1 253 ? 25.044 35.364 -21.099 1.00 63.77 278 SER A N 1
ATOM 1627 C CA . SER A 1 253 ? 26.289 35.155 -20.344 1.00 65.52 278 SER A CA 1
ATOM 1628 C C . SER A 1 253 ? 27.510 35.769 -21.049 1.00 70.29 278 SER A C 1
ATOM 1629 O O . SER A 1 253 ? 28.485 36.139 -20.385 1.00 71.95 278 SER A O 1
ATOM 1632 N N . GLY A 1 254 ? 27.443 35.852 -22.376 1.00 65.24 279 GLY A N 1
ATOM 1633 C CA . GLY A 1 254 ? 28.495 36.410 -23.221 1.00 65.76 279 GLY A CA 1
ATOM 1634 C C . GLY A 1 254 ? 28.003 36.687 -24.625 1.00 67.82 279 GLY A C 1
ATOM 1635 O O . GLY A 1 254 ? 26.853 37.099 -24.802 1.00 67.27 279 GLY A O 1
ATOM 1636 N N . LYS A 1 255 ? 28.865 36.461 -25.639 1.00 62.51 280 LYS A N 1
ATOM 1637 C CA . LYS A 1 255 ? 28.490 36.658 -27.043 1.00 60.34 280 LYS A CA 1
ATOM 1638 C C . LYS A 1 255 ? 27.519 35.572 -27.473 1.00 60.64 280 LYS A C 1
ATOM 1639 O O . LYS A 1 255 ? 27.737 34.400 -27.143 1.00 59.19 280 LYS A O 1
ATOM 1645 N N . ALA A 1 256 ? 26.458 35.963 -28.217 1.00 55.19 281 ALA A N 1
ATOM 1646 C CA . ALA A 1 256 ? 25.427 35.056 -28.722 1.00 52.62 281 ALA A CA 1
ATOM 1647 C C . ALA A 1 256 ? 26.025 33.986 -29.632 1.00 54.30 281 ALA A C 1
ATOM 1648 O O . ALA A 1 256 ? 26.883 34.277 -30.468 1.00 53.65 281 ALA A O 1
ATOM 1650 N N . LYS A 1 257 ? 25.595 32.740 -29.405 1.00 49.46 282 LYS A N 1
ATOM 1651 C CA . LYS A 1 257 ? 26.015 31.527 -30.096 1.00 48.58 282 LYS A CA 1
ATOM 1652 C C . LYS A 1 257 ? 24.779 30.683 -30.382 1.00 51.19 282 LYS A C 1
ATOM 1653 O O . LYS A 1 257 ? 23.988 30.413 -29.478 1.00 50.74 282 LYS A O 1
ATOM 1659 N N . GLY A 1 258 ? 24.614 30.278 -31.630 1.00 46.39 283 GLY A N 1
ATOM 1660 C CA . GLY A 1 258 ? 23.470 29.470 -32.021 1.00 44.67 283 GLY A CA 1
ATOM 1661 C C . GLY A 1 258 ? 22.207 30.276 -32.225 1.00 48.42 283 GLY A C 1
ATOM 1662 O O . GLY A 1 258 ? 22.240 31.511 -32.260 1.00 47.84 283 GLY A O 1
ATOM 1663 N N . HIS A 1 259 ? 21.076 29.574 -32.377 1.00 44.98 284 HIS A N 1
ATOM 1664 C CA . HIS A 1 259 ? 19.792 30.212 -32.651 1.00 45.06 284 HIS A CA 1
ATOM 1665 C C . HIS A 1 259 ? 18.703 29.638 -31.770 1.00 45.42 284 HIS A C 1
ATOM 1666 O O . HIS A 1 259 ? 18.838 28.530 -31.250 1.00 44.88 284 HIS A O 1
ATOM 1673 N N . LEU A 1 260 ? 17.630 30.406 -31.584 1.00 39.28 285 LEU A N 1
ATOM 1674 C CA . LEU A 1 260 ? 16.464 29.954 -30.844 1.00 37.72 285 LEU A CA 1
ATOM 1675 C C . LEU A 1 260 ? 15.791 28.836 -31.627 1.00 39.88 285 LEU A C 1
ATOM 1676 O O . LEU A 1 260 ? 15.864 28.857 -32.859 1.00 39.14 285 LEU A O 1
ATOM 1681 N N . PRO A 1 261 ? 15.072 27.888 -30.999 1.00 35.81 286 PRO A N 1
ATOM 1682 C CA . PRO A 1 261 ? 14.319 26.918 -31.816 1.00 34.60 286 PRO A CA 1
ATOM 1683 C C . PRO A 1 261 ? 13.251 27.679 -32.624 1.00 37.76 286 PRO A C 1
ATOM 1684 O O . PRO A 1 261 ? 12.781 28.720 -32.155 1.00 36.07 286 PRO A O 1
ATOM 1688 N N . ALA A 1 262 ? 12.949 27.230 -33.868 1.00 34.54 287 ALA A N 1
ATOM 1689 C CA . ALA A 1 262 ? 12.005 27.873 -34.804 1.00 34.55 287 ALA A CA 1
ATOM 1690 C C . ALA A 1 262 ? 12.349 29.368 -35.047 1.00 38.94 287 ALA A C 1
ATOM 1691 O O . ALA A 1 262 ? 11.452 30.218 -35.109 1.00 39.06 287 ALA A O 1
ATOM 1693 N N . ALA A 1 263 ? 13.656 29.668 -35.221 1.00 35.50 288 ALA A N 1
ATOM 1694 C CA . ALA A 1 263 ? 14.166 31.018 -35.456 1.00 35.72 288 ALA A CA 1
ATOM 1695 C C . ALA A 1 263 ? 13.668 31.613 -36.776 1.00 40.50 288 ALA A C 1
ATOM 1696 O O . ALA A 1 263 ? 13.336 32.798 -36.807 1.00 41.37 288 ALA A O 1
ATOM 1698 N N . THR A 1 264 ? 13.647 30.812 -37.864 1.00 35.74 289 THR A N 1
ATOM 1699 C CA . THR A 1 264 ? 13.223 31.275 -39.191 1.00 35.11 289 THR A CA 1
ATOM 1700 C C . THR A 1 264 ? 11.709 31.533 -39.194 1.00 38.41 289 THR A C 1
ATOM 1701 O O . THR A 1 264 ? 11.267 32.548 -39.730 1.00 39.04 289 THR A O 1
ATOM 1705 N N . ALA A 1 265 ? 10.931 30.629 -38.567 1.00 33.47 290 ALA A N 1
ATOM 1706 C CA . ALA A 1 265 ? 9.474 30.733 -38.445 1.00 33.33 290 ALA A CA 1
ATOM 1707 C C . ALA A 1 265 ? 9.070 31.849 -37.470 1.00 37.63 290 ALA A C 1
ATOM 1708 O O . ALA A 1 265 ? 7.963 32.384 -37.567 1.00 37.17 290 ALA A O 1
ATOM 1710 N N . GLY A 1 266 ? 9.966 32.172 -36.538 1.00 35.48 291 GLY A N 1
ATOM 1711 C CA . GLY A 1 266 ? 9.733 33.169 -35.499 1.00 35.66 291 GLY A CA 1
ATOM 1712 C C . GLY A 1 266 ? 8.715 32.663 -34.500 1.00 38.32 291 GLY A C 1
ATOM 1713 O O . GLY A 1 266 ? 7.860 33.422 -34.033 1.00 37.84 291 GLY A O 1
ATOM 1714 N N . GLN A 1 267 ? 8.789 31.357 -34.183 1.00 34.09 292 GLN A N 1
ATOM 1715 C CA . GLN A 1 267 ? 7.845 30.724 -33.264 1.00 32.91 292 GLN A CA 1
ATOM 1716 C C . GLN A 1 267 ? 8.563 30.064 -32.067 1.00 35.20 292 GLN A C 1
ATOM 1717 O O . GLN A 1 267 ? 8.162 28.984 -31.639 1.00 33.65 292 GLN A O 1
ATOM 1723 N N . SER A 1 268 ? 9.594 30.727 -31.503 1.00 32.63 293 SER A N 1
ATOM 1724 C CA . SER A 1 268 ? 10.340 30.158 -30.369 1.00 32.74 293 SER A CA 1
ATOM 1725 C C . SER A 1 268 ? 9.489 30.008 -29.114 1.00 38.03 293 SER A C 1
ATOM 1726 O O . SER A 1 268 ? 9.679 29.029 -28.402 1.00 37.95 293 SER A O 1
ATOM 1729 N N . ARG A 1 269 ? 8.568 30.959 -28.836 1.00 36.64 294 ARG A N 1
ATOM 1730 C CA . ARG A 1 269 ? 7.681 30.902 -27.665 1.00 37.07 294 ARG A CA 1
ATOM 1731 C C . ARG A 1 269 ? 6.844 29.604 -27.669 1.00 40.44 294 ARG A C 1
ATOM 1732 O O . ARG A 1 269 ? 6.727 28.967 -26.628 1.00 39.99 294 ARG A O 1
ATOM 1740 N N . ALA A 1 270 ? 6.321 29.199 -28.842 1.00 36.81 295 ALA A N 1
ATOM 1741 C CA . ALA A 1 270 ? 5.535 27.977 -29.012 1.00 36.52 295 ALA A CA 1
ATOM 1742 C C . ALA A 1 270 ? 6.358 26.709 -28.720 1.00 39.47 295 ALA A C 1
ATOM 1743 O O . ALA A 1 270 ? 5.812 25.756 -28.168 1.00 37.50 295 ALA A O 1
ATOM 1745 N N . ILE A 1 271 ? 7.663 26.703 -29.074 1.00 37.20 296 ILE A N 1
ATOM 1746 C CA . ILE A 1 271 ? 8.546 25.554 -28.832 1.00 36.57 296 ILE A CA 1
ATOM 1747 C C . ILE A 1 271 ? 8.855 25.437 -27.325 1.00 41.05 296 ILE A C 1
ATOM 1748 O O . ILE A 1 271 ? 8.720 24.348 -26.773 1.00 40.77 296 ILE A O 1
ATOM 1753 N N . ILE A 1 272 ? 9.215 26.558 -26.659 1.00 37.87 297 ILE A N 1
ATOM 1754 C CA . ILE A 1 272 ? 9.533 26.574 -25.221 1.00 37.55 297 ILE A CA 1
ATOM 1755 C C . ILE A 1 272 ? 8.285 26.179 -24.394 1.00 40.73 297 ILE A C 1
ATOM 1756 O O . ILE A 1 272 ? 8.406 25.407 -23.448 1.00 40.53 297 ILE A O 1
ATOM 1761 N N . ASN A 1 273 ? 7.098 26.675 -24.790 1.00 36.90 298 ASN A N 1
ATOM 1762 C CA . ASN A 1 273 ? 5.809 26.388 -24.162 1.00 36.49 298 ASN A CA 1
ATOM 1763 C C . ASN A 1 273 ? 5.468 24.890 -24.241 1.00 38.46 298 ASN A C 1
ATOM 1764 O O . ASN A 1 273 ? 5.070 24.304 -23.231 1.00 39.40 298 ASN A O 1
ATOM 1769 N N . ALA A 1 274 ? 5.656 24.266 -25.415 1.00 32.12 299 ALA A N 1
ATOM 1770 C CA . ALA A 1 274 ? 5.391 22.835 -25.609 1.00 31.48 299 ALA A CA 1
ATOM 1771 C C . ALA A 1 274 ? 6.277 21.992 -24.682 1.00 36.19 299 ALA A C 1
ATOM 1772 O O . ALA A 1 274 ? 5.781 21.060 -24.050 1.00 36.61 299 ALA A O 1
ATOM 1774 N N . LYS A 1 275 ? 7.566 22.375 -24.539 1.00 32.78 300 LYS A N 1
ATOM 1775 C CA . LYS A 1 275 ? 8.511 21.681 -23.665 1.00 32.72 300 LYS A CA 1
ATOM 1776 C C . LYS A 1 275 ? 8.124 21.868 -22.200 1.00 38.16 300 LYS A C 1
ATOM 1777 O O . LYS A 1 275 ? 8.120 20.887 -21.455 1.00 38.32 300 LYS A O 1
ATOM 1783 N N . LEU A 1 276 ? 7.741 23.107 -21.797 1.00 35.64 301 LEU A N 1
ATOM 1784 C CA . LEU A 1 276 ? 7.328 23.400 -20.416 1.00 36.62 301 LEU A CA 1
ATOM 1785 C C . LEU A 1 276 ? 6.066 22.622 -20.026 1.00 41.20 301 LEU A C 1
ATOM 1786 O O . LEU A 1 276 ? 6.022 22.044 -18.940 1.00 42.66 301 LEU A O 1
ATOM 1791 N N . ALA A 1 277 ? 5.061 22.591 -20.915 1.00 36.39 302 ALA A N 1
ATOM 1792 C CA . ALA A 1 277 ? 3.792 21.885 -20.691 1.00 36.06 302 ALA A CA 1
ATOM 1793 C C . ALA A 1 277 ? 3.997 20.362 -20.537 1.00 39.97 302 ALA A C 1
ATOM 1794 O O . ALA A 1 277 ? 3.288 19.726 -19.751 1.00 40.56 302 ALA A O 1
ATOM 1796 N N . THR A 1 278 ? 4.981 19.790 -21.260 1.00 35.74 303 THR A N 1
ATOM 1797 C CA . THR A 1 278 ? 5.303 18.360 -21.207 1.00 35.54 303 THR A CA 1
ATOM 1798 C C . THR A 1 278 ? 5.980 18.058 -19.868 1.00 41.69 303 THR A C 1
ATOM 1799 O O . THR A 1 278 ? 5.618 17.081 -19.207 1.00 41.79 303 THR A O 1
ATOM 1803 N N . LEU A 1 279 ? 6.924 18.920 -19.455 1.00 40.51 304 LEU A N 1
ATOM 1804 C CA . LEU A 1 279 ? 7.624 18.805 -18.174 1.00 41.79 304 LEU A CA 1
ATOM 1805 C C . LEU A 1 279 ? 6.628 18.957 -17.019 1.00 4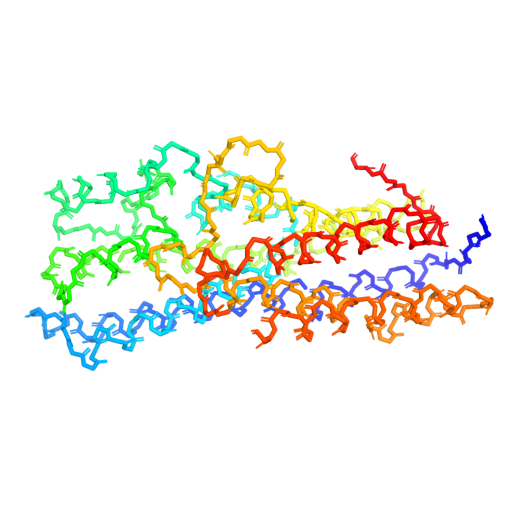5.66 304 LEU A C 1
ATOM 1806 O O . LEU A 1 279 ? 6.694 18.181 -16.065 1.00 45.79 304 LEU A O 1
ATOM 1811 N N . ASN A 1 280 ? 5.676 19.918 -17.136 1.00 41.57 305 ASN A N 1
ATOM 1812 C CA . ASN A 1 280 ? 4.622 20.140 -16.137 1.00 42.03 305 ASN A CA 1
ATOM 1813 C C . ASN A 1 280 ? 3.709 18.908 -16.010 1.00 45.68 305 ASN A C 1
ATOM 1814 O O . ASN A 1 280 ? 3.314 18.552 -14.898 1.00 46.03 305 ASN A O 1
ATOM 1819 N N . LYS A 1 281 ? 3.386 18.259 -17.145 1.00 41.62 306 LYS A N 1
ATOM 1820 C CA . LYS A 1 281 ? 2.548 17.051 -17.189 1.00 41.47 306 LYS A CA 1
ATOM 1821 C C . LYS A 1 281 ? 3.233 15.907 -16.429 1.00 46.04 306 LYS A C 1
ATOM 1822 O O . LYS A 1 281 ? 2.563 15.149 -15.735 1.00 46.57 306 LYS A O 1
ATOM 1828 N N . ALA A 1 282 ? 4.575 15.808 -16.545 1.00 43.02 307 ALA A N 1
ATOM 1829 C CA . ALA A 1 282 ? 5.387 14.796 -15.874 1.00 43.29 307 ALA A CA 1
ATOM 1830 C C . ALA A 1 282 ? 5.537 15.093 -14.372 1.00 49.73 307 ALA A C 1
ATOM 1831 O O . ALA A 1 282 ? 5.427 14.167 -13.567 1.00 50.27 307 ALA A O 1
ATOM 1841 N N . THR A 1 284 ? 3.541 17.169 -12.388 1.00 50.11 309 THR A N 1
ATOM 1842 C CA . THR A 1 284 ? 2.254 17.265 -11.673 1.00 50.89 309 THR A CA 1
ATOM 1843 C C . THR A 1 284 ? 1.417 15.977 -11.855 1.00 53.85 309 THR A C 1
ATOM 1844 O O . THR A 1 284 ? 0.241 15.940 -11.468 1.00 54.81 309 THR A O 1
ATOM 1848 N N . ASP A 1 285 ? 2.039 14.926 -12.427 1.00 47.35 310 ASP A N 1
ATOM 1849 C CA . ASP A 1 285 ? 1.436 13.621 -12.656 1.00 45.99 310 ASP A CA 1
ATOM 1850 C C . ASP A 1 285 ? 1.018 13.012 -11.303 1.00 50.06 310 ASP A C 1
ATOM 1851 O O . ASP A 1 285 ? 1.866 12.891 -10.417 1.00 50.32 310 ASP A O 1
ATOM 1856 N N . PRO A 1 286 ? -0.289 12.682 -11.121 1.00 46.01 311 PRO A N 1
ATOM 1857 C CA . PRO A 1 286 ? -0.751 12.118 -9.834 1.00 47.48 311 PRO A CA 1
ATOM 1858 C C . PRO A 1 286 ? -0.002 10.863 -9.372 1.00 51.09 311 PRO A C 1
ATOM 1859 O O . PRO A 1 286 ? 0.163 10.678 -8.168 1.00 52.07 311 PRO A O 1
ATOM 1863 N N . VAL A 1 287 ? 0.439 10.005 -10.317 1.00 46.09 312 VAL A N 1
ATOM 1864 C CA . VAL A 1 287 ? 1.173 8.767 -10.030 1.00 46.16 312 VAL A CA 1
ATOM 1865 C C . VAL A 1 287 ? 2.519 9.117 -9.367 1.00 50.97 312 VAL A C 1
ATOM 1866 O O . VAL A 1 287 ? 2.910 8.460 -8.404 1.00 51.99 312 VAL A O 1
ATOM 1870 N N . LEU A 1 288 ? 3.192 10.178 -9.846 1.00 46.89 313 LEU A N 1
ATOM 1871 C CA . LEU A 1 288 ? 4.470 10.611 -9.294 1.00 46.80 313 LEU A CA 1
ATOM 1872 C C . LEU A 1 288 ? 4.293 11.375 -7.979 1.00 53.65 313 LEU A C 1
ATOM 1873 O O . LEU A 1 288 ? 5.100 11.174 -7.069 1.00 53.93 313 LEU A O 1
ATOM 1878 N N . THR A 1 289 ? 3.271 12.260 -7.882 1.00 52.02 314 THR A N 1
ATOM 1879 C CA . THR A 1 289 ? 3.012 13.061 -6.671 1.00 53.81 314 THR A CA 1
ATOM 1880 C C . THR A 1 289 ? 2.665 12.146 -5.483 1.00 61.11 314 THR A C 1
ATOM 1881 O O . THR A 1 289 ? 2.973 12.504 -4.345 1.00 62.75 314 THR A O 1
ATOM 1885 N N . ALA A 1 290 ? 2.073 10.956 -5.755 1.00 58.03 315 ALA A N 1
ATOM 1886 C CA . ALA A 1 290 ? 1.741 9.951 -4.738 1.00 60.06 315 ALA A CA 1
ATOM 1887 C C . ALA A 1 290 ? 3.017 9.273 -4.214 1.00 65.80 315 ALA A C 1
ATOM 1888 O O . ALA A 1 290 ? 3.095 8.952 -3.025 1.00 67.59 315 ALA A O 1
ATOM 1890 N N . ILE A 1 291 ? 4.016 9.069 -5.101 1.00 61.11 316 ILE A N 1
ATOM 1891 C CA . ILE A 1 291 ? 5.319 8.481 -4.766 1.00 61.22 316 ILE A CA 1
ATOM 1892 C C . ILE A 1 291 ? 6.088 9.472 -3.863 1.00 67.91 316 ILE A C 1
ATOM 1893 O O . ILE A 1 291 ? 6.683 9.058 -2.865 1.00 68.27 316 ILE A O 1
ATOM 1898 N N . LEU A 1 292 ? 6.036 10.776 -4.203 1.00 65.92 317 LEU A N 1
ATOM 1899 C CA . LEU A 1 292 ? 6.709 11.845 -3.457 1.00 67.48 317 LEU A CA 1
ATOM 1900 C C . LEU A 1 292 ? 5.985 12.183 -2.154 1.00 76.59 317 LEU A C 1
ATOM 1901 O O . LEU A 1 292 ? 6.639 12.559 -1.182 1.00 77.57 317 LEU A O 1
ATOM 1906 N N . GLY A 1 293 ? 4.656 12.058 -2.155 1.00 75.91 318 GLY A N 1
ATOM 1907 C CA . GLY A 1 293 ? 3.802 12.377 -1.017 1.00 78.95 318 GLY A CA 1
ATOM 1908 C C . GLY A 1 293 ? 3.578 11.250 -0.030 1.00 88.34 318 GLY A C 1
ATOM 1909 O O . GLY A 1 293 ? 2.448 11.045 0.426 1.00 89.36 318 GLY A O 1
A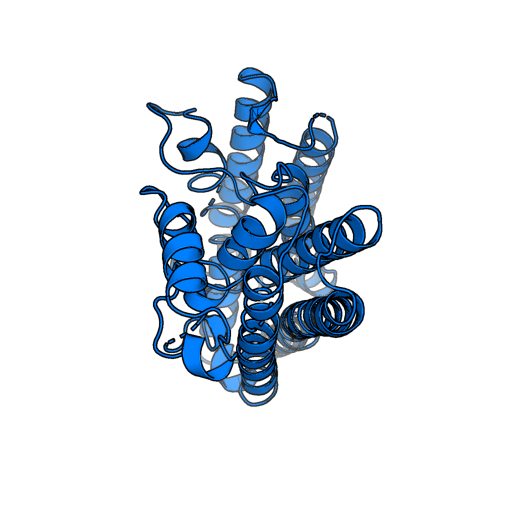TOM 1910 N N . SER A 1 294 ? 4.656 10.526 0.326 1.00 87.54 319 SER A N 1
ATOM 1911 C CA . SER A 1 294 ? 4.610 9.422 1.289 1.00 90.20 319 SER A CA 1
ATOM 1912 C C . SER A 1 294 ? 4.859 9.913 2.732 1.00 98.25 319 SER A C 1
ATOM 1913 O O . SER A 1 294 ? 4.500 9.211 3.680 1.00 99.92 319 SER A O 1
ATOM 1916 N N . ASN A 1 295 ? 5.457 11.115 2.893 1.00 96.05 320 ASN A N 1
ATOM 1917 C CA . ASN A 1 295 ? 5.749 11.722 4.194 1.00 98.64 320 ASN A CA 1
ATOM 1918 C C . ASN A 1 295 ? 5.572 13.258 4.118 1.00 103.37 320 ASN A C 1
ATOM 1919 O O . ASN A 1 295 ? 4.475 13.716 3.789 1.00 102.42 320 ASN A O 1
ATOM 1921 N N . ASN A 1 296 ? 6.633 14.040 4.429 1.00 101.18 321 ASN A N 1
ATOM 1922 C CA . ASN A 1 296 ? 6.637 15.506 4.404 1.00 101.34 321 ASN A CA 1
ATOM 1923 C C . ASN A 1 296 ? 7.249 16.043 3.095 1.00 104.20 321 ASN A C 1
ATOM 1924 O O . ASN A 1 296 ? 7.242 17.257 2.862 1.00 103.86 321 ASN A O 1
ATOM 1926 N N . GLU A 1 297 ? 7.738 15.130 2.225 1.00 99.38 322 GLU A N 1
ATOM 1927 C CA . GLU A 1 297 ? 8.338 15.447 0.922 1.00 96.68 322 GLU A CA 1
ATOM 1928 C C . GLU A 1 297 ? 7.260 15.827 -0.124 1.00 98.16 322 GLU A C 1
ATOM 1929 O O . GLU A 1 297 ? 7.554 15.878 -1.325 1.00 95.70 322 GLU A O 1
ATOM 1931 N N . ASN A 1 298 ? 6.016 16.110 0.346 1.00 94.65 323 ASN A N 1
ATOM 1932 C CA . ASN A 1 298 ? 4.876 16.551 -0.469 1.00 92.49 323 ASN A CA 1
ATOM 1933 C C . ASN A 1 298 ? 5.104 18.006 -0.940 1.00 92.71 323 ASN A C 1
ATOM 1934 O O . ASN A 1 298 ? 4.512 18.436 -1.937 1.00 90.84 323 ASN A O 1
ATOM 1936 N N . THR A 1 299 ? 5.995 18.738 -0.223 1.00 87.32 324 THR A N 1
ATOM 1937 C CA . THR A 1 299 ? 6.404 20.118 -0.501 1.00 85.07 324 THR A CA 1
ATOM 1938 C C . THR A 1 299 ? 7.249 20.191 -1.801 1.00 82.30 324 THR A C 1
ATOM 1939 O O . THR A 1 299 ? 7.254 21.232 -2.460 1.00 80.60 324 THR A O 1
ATOM 1943 N N . VAL A 1 300 ? 7.941 19.083 -2.162 1.00 75.29 325 VAL A N 1
ATOM 1944 C CA . VAL A 1 300 ? 8.774 18.958 -3.365 1.00 71.98 325 VAL A CA 1
ATOM 1945 C C . VAL A 1 300 ? 7.885 19.095 -4.612 1.00 71.89 325 VAL A C 1
ATOM 1946 O O . VAL A 1 300 ? 8.213 19.882 -5.501 1.00 70.34 325 VAL A O 1
ATOM 1950 N N . ALA A 1 301 ? 6.752 18.355 -4.656 1.00 66.54 326 ALA A N 1
ATOM 1951 C CA . ALA A 1 301 ? 5.805 18.398 -5.772 1.00 64.01 326 ALA A CA 1
ATOM 1952 C C . ALA A 1 301 ? 5.126 19.773 -5.872 1.00 66.46 326 ALA A C 1
ATOM 1953 O O . ALA A 1 301 ? 4.926 20.267 -6.985 1.00 64.73 326 ALA A O 1
ATOM 1955 N N . ASP A 1 302 ? 4.821 20.402 -4.713 1.00 62.90 327 ASP A N 1
ATOM 1956 C CA . ASP A 1 302 ? 4.192 21.722 -4.621 1.00 62.40 327 ASP A CA 1
ATOM 1957 C C . ASP A 1 302 ? 5.109 22.841 -5.156 1.00 63.76 327 ASP A C 1
ATOM 1958 O O . ASP A 1 302 ? 4.639 23.681 -5.924 1.00 62.12 327 ASP A O 1
ATOM 1960 N N . THR A 1 303 ? 6.405 22.840 -4.766 1.00 60.16 328 THR A N 1
ATOM 1961 C CA . THR A 1 303 ? 7.393 23.848 -5.190 1.00 59.29 328 THR A CA 1
ATOM 1962 C C . THR A 1 303 ? 7.696 23.741 -6.694 1.00 59.94 328 THR A C 1
ATOM 1963 O O . THR A 1 303 ? 7.816 24.778 -7.353 1.00 58.93 328 THR A O 1
ATOM 1967 N N . LEU A 1 304 ? 7.798 22.503 -7.233 1.00 54.10 329 LEU A N 1
ATOM 1968 C CA . LEU A 1 304 ? 8.041 22.273 -8.657 1.00 51.53 329 LEU A CA 1
ATOM 1969 C C . LEU A 1 304 ? 6.833 22.717 -9.488 1.00 55.07 329 LEU A C 1
ATOM 1970 O O . LEU A 1 304 ? 7.022 23.385 -10.505 1.00 54.34 329 LEU A O 1
ATOM 1975 N N . SER A 1 305 ? 5.604 22.384 -9.038 1.00 51.79 330 SER A N 1
ATOM 1976 C CA . SER A 1 305 ? 4.351 22.776 -9.696 1.00 51.36 330 SER A CA 1
ATOM 1977 C C . SER A 1 305 ? 4.215 24.313 -9.781 1.00 53.75 330 SER A C 1
ATOM 1978 O O . SER A 1 305 ? 3.856 24.837 -10.838 1.00 51.77 330 SER A O 1
ATOM 1981 N N . THR A 1 306 ? 4.527 25.018 -8.677 1.00 51.04 331 THR A N 1
ATOM 1982 C CA . THR A 1 306 ? 4.453 26.476 -8.588 1.00 51.39 331 THR A CA 1
ATOM 1983 C C . THR A 1 306 ? 5.497 27.110 -9.512 1.00 54.72 331 THR A C 1
ATOM 1984 O O . THR A 1 306 ? 5.143 28.026 -10.251 1.00 54.53 331 THR A O 1
ATOM 1988 N N . ALA A 1 307 ? 6.754 26.605 -9.501 1.00 50.68 332 ALA A N 1
ATOM 1989 C CA . ALA A 1 307 ? 7.848 27.105 -10.345 1.00 49.76 332 ALA A CA 1
ATOM 1990 C C . ALA A 1 307 ? 7.535 26.955 -11.848 1.00 51.69 332 ALA A C 1
ATOM 1991 O O . ALA A 1 307 ? 7.785 27.892 -12.614 1.00 50.71 332 ALA A O 1
ATOM 1993 N N . LEU A 1 308 ? 6.978 25.797 -12.258 1.00 46.98 333 LEU A N 1
ATOM 1994 C CA . LEU A 1 308 ? 6.601 25.544 -13.643 1.00 45.63 333 LEU A CA 1
ATOM 1995 C C . LEU A 1 308 ? 5.454 26.473 -14.082 1.00 49.97 333 LEU A C 1
ATOM 1996 O O . LEU A 1 308 ? 5.483 26.994 -15.198 1.00 48.47 333 LEU A O 1
ATOM 2001 N N . ALA A 1 309 ? 4.482 26.713 -13.189 1.00 48.56 334 ALA A N 1
ATOM 20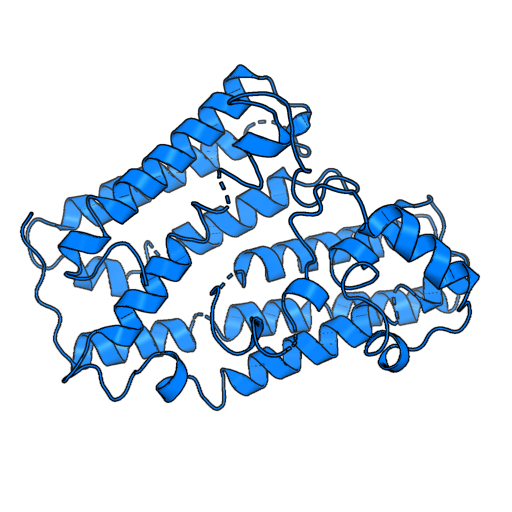02 C CA . ALA A 1 309 ? 3.348 27.607 -13.430 1.00 48.86 334 ALA A CA 1
ATOM 2003 C C . ALA A 1 309 ? 3.805 29.068 -13.578 1.00 53.00 334 ALA A C 1
ATOM 2004 O O . ALA A 1 309 ? 3.253 29.771 -14.424 1.00 52.97 334 ALA A O 1
ATOM 2006 N N . ASP A 1 310 ? 4.812 29.514 -12.784 1.00 49.33 335 ASP A N 1
ATOM 2007 C CA . ASP A 1 310 ? 5.353 30.879 -12.852 1.00 50.23 335 ASP A CA 1
ATOM 2008 C C . ASP A 1 310 ? 6.107 31.108 -14.174 1.00 54.05 335 ASP A C 1
ATOM 2009 O O . ASP A 1 310 ? 6.016 32.195 -14.757 1.00 54.04 335 ASP A O 1
ATOM 2014 N N . THR A 1 311 ? 6.859 30.083 -14.631 1.00 49.32 336 THR A N 1
ATOM 2015 C CA . THR A 1 311 ? 7.636 30.117 -15.873 1.00 47.56 336 THR A CA 1
ATOM 2016 C C . THR A 1 311 ? 6.672 30.199 -17.060 1.00 49.60 336 THR A C 1
ATOM 2017 O O . THR A 1 311 ? 6.898 30.999 -17.968 1.00 48.62 336 THR A O 1
ATOM 2021 N N . THR A 1 312 ? 5.583 29.402 -17.023 1.00 45.70 337 THR A N 1
ATOM 2022 C CA . THR A 1 312 ? 4.537 29.353 -18.052 1.00 44.86 337 THR A CA 1
ATOM 2023 C C . THR A 1 312 ? 3.822 30.728 -18.136 1.00 48.57 337 THR A C 1
ATOM 2024 O O . THR A 1 312 ? 3.607 31.237 -19.241 1.00 47.22 337 THR A O 1
ATOM 2028 N N . ALA A 1 313 ? 3.504 31.332 -16.975 1.00 45.93 338 ALA A N 1
ATOM 2029 C CA . ALA A 1 313 ? 2.865 32.648 -16.898 1.00 46.39 338 ALA A CA 1
ATOM 2030 C C . ALA A 1 313 ? 3.797 33.746 -17.439 1.00 50.74 338 ALA A C 1
ATOM 2031 O O . ALA A 1 313 ? 3.331 34.659 -18.122 1.00 51.25 338 ALA A O 1
ATOM 2033 N N . LEU A 1 314 ? 5.112 33.639 -17.169 1.00 46.72 339 LEU A N 1
ATOM 2034 C CA . LEU A 1 314 ? 6.097 34.601 -17.670 1.00 46.22 339 LEU A CA 1
ATOM 2035 C C . LEU A 1 314 ? 6.258 34.474 -19.194 1.00 46.62 339 LEU A C 1
ATOM 2036 O O . LEU A 1 314 ? 6.319 35.483 -19.890 1.00 45.43 339 LEU A O 1
ATOM 2041 N N . LEU A 1 315 ? 6.285 33.234 -19.708 1.00 42.28 340 LEU A N 1
ATOM 2042 C CA . LEU A 1 315 ? 6.435 32.968 -21.131 1.00 40.40 340 LEU A CA 1
ATOM 2043 C C . LEU A 1 315 ? 5.231 33.489 -21.929 1.00 45.75 340 LEU A C 1
ATOM 2044 O O . LEU A 1 315 ? 5.425 34.038 -23.013 1.00 44.49 340 LEU A O 1
ATOM 2049 N N . ALA A 1 316 ? 4.010 33.379 -21.360 1.00 44.71 341 ALA A N 1
ATOM 2050 C CA . ALA A 1 316 ? 2.748 33.800 -21.981 1.00 45.48 341 ALA A CA 1
ATOM 2051 C C . ALA A 1 316 ? 2.667 35.316 -22.253 1.00 50.10 341 ALA A C 1
ATOM 2052 O O . ALA A 1 316 ? 1.934 35.725 -23.158 1.00 50.26 341 ALA A O 1
ATOM 2054 N N . GLN A 1 317 ? 3.394 36.140 -21.480 1.00 46.80 342 GLN A N 1
ATOM 2055 C CA . GLN A 1 317 ? 3.361 37.598 -21.660 1.00 47.40 342 GLN A CA 1
ATOM 2056 C C . GLN A 1 317 ? 4.539 38.090 -22.539 1.00 49.27 342 GLN A C 1
ATOM 2057 O O . GLN A 1 317 ? 4.666 39.290 -22.792 1.00 49.81 342 GLN A O 1
ATOM 2071 N N . PRO A 1 319 ? 6.773 37.900 -26.436 1.00 42.71 344 PRO A N 1
ATOM 2072 C CA . PRO A 1 319 ? 6.312 37.807 -27.840 1.00 41.89 344 PRO A CA 1
ATOM 2073 C C . PRO A 1 319 ? 6.478 36.405 -28.448 1.00 44.11 344 PRO A C 1
ATOM 2074 O O . PRO A 1 319 ? 7.130 35.546 -27.847 1.00 42.23 344 PRO A O 1
ATOM 2078 N N . GLU A 1 320 ? 5.864 36.171 -29.642 1.00 41.06 345 GLU A N 1
ATOM 2079 C CA . GLU A 1 320 ? 5.932 34.903 -30.397 1.00 39.73 345 GLU A CA 1
ATOM 2080 C C . GLU A 1 320 ? 7.370 34.495 -30.656 1.00 42.63 345 GLU A C 1
ATOM 2081 O O . GLU A 1 320 ? 7.697 33.313 -30.576 1.00 42.00 345 GLU A O 1
ATOM 2087 N N . ASP A 1 321 ? 8.226 35.488 -30.973 1.00 38.98 346 ASP A N 1
ATOM 2088 C CA . ASP A 1 321 ? 9.665 35.330 -31.163 1.00 37.51 346 ASP A CA 1
ATOM 2089 C C . ASP A 1 321 ? 10.323 35.900 -29.912 1.00 42.24 346 ASP A C 1
ATOM 2090 O O . ASP A 1 321 ? 10.283 37.117 -29.693 1.00 41.56 346 ASP A O 1
ATOM 2095 N N . LEU A 1 322 ? 10.898 35.017 -29.075 1.00 39.30 347 LEU A N 1
ATOM 2096 C CA . LEU A 1 322 ? 11.529 35.397 -27.800 1.00 39.81 347 LEU A CA 1
ATOM 2097 C C . LEU A 1 322 ? 12.723 36.333 -27.987 1.00 45.51 347 LEU A C 1
ATOM 2098 O O . LEU A 1 322 ? 13.077 37.045 -27.048 1.00 47.07 347 LEU A O 1
ATOM 2103 N N . ALA A 1 323 ? 13.320 36.363 -29.195 1.00 42.16 348 ALA A N 1
ATOM 2104 C CA . ALA A 1 323 ? 14.444 37.250 -29.501 1.00 42.41 348 ALA A CA 1
ATOM 2105 C C . ALA A 1 323 ? 14.017 38.719 -29.487 1.00 45.45 348 ALA A C 1
ATOM 2106 O O . ALA A 1 323 ? 14.849 39.567 -29.194 1.00 46.32 348 ALA A O 1
ATOM 2108 N N . THR A 1 324 ? 12.731 39.014 -29.794 1.00 41.25 349 THR A N 1
ATOM 2109 C CA . THR A 1 324 ? 12.192 40.384 -29.847 1.00 42.63 349 THR A CA 1
ATOM 2110 C C . THR A 1 324 ? 11.781 40.882 -28.448 1.00 48.62 349 THR A C 1
ATOM 2111 O O . THR A 1 324 ? 11.294 42.006 -28.327 1.00 50.22 349 THR A O 1
ATOM 2115 N N . ALA A 1 325 ? 11.965 40.056 -27.400 1.00 45.02 350 ALA A N 1
ATOM 2116 C CA . ALA A 1 325 ? 11.625 40.439 -26.032 1.00 45.93 350 ALA A CA 1
ATOM 2117 C C . ALA A 1 325 ? 12.715 41.313 -25.426 1.00 53.96 350 ALA A C 1
ATOM 2118 O O . ALA A 1 325 ? 13.820 41.375 -25.980 1.00 53.05 350 ALA A O 1
ATOM 2120 N N . ASP A 1 326 ? 12.399 41.985 -24.281 1.00 54.27 351 ASP A N 1
ATOM 2121 C CA A ASP A 1 326 ? 13.356 42.823 -23.550 0.50 55.75 351 ASP A CA 1
ATOM 2122 C CA B ASP A 1 326 ? 13.349 42.826 -23.553 0.50 56.03 351 ASP A CA 1
ATOM 2123 C C . ASP A 1 326 ? 14.435 41.932 -22.950 1.00 58.96 351 ASP A C 1
ATOM 2124 O O . ASP A 1 326 ? 14.147 40.783 -22.599 1.00 57.35 351 ASP A O 1
ATOM 2133 N N . LYS A 1 327 ? 15.680 42.445 -22.849 1.00 55.58 352 LYS A N 1
ATOM 2134 C CA . LYS A 1 327 ? 16.812 41.697 -22.298 1.00 54.83 352 LYS A CA 1
ATOM 2135 C C . LYS A 1 327 ? 16.551 41.237 -20.863 1.00 58.40 352 LYS A C 1
ATOM 2136 O O . LYS A 1 327 ? 16.903 40.110 -20.527 1.00 57.89 352 LYS A O 1
ATOM 2142 N N . ALA A 1 328 ? 15.900 42.082 -20.041 1.00 55.60 353 ALA A N 1
ATOM 2143 C CA . ALA A 1 328 ? 15.559 41.773 -18.650 1.00 55.85 353 ALA A CA 1
ATOM 2144 C C . ALA A 1 328 ? 14.538 40.629 -18.565 1.00 58.31 353 ALA A C 1
ATOM 2145 O O . ALA A 1 328 ? 14.679 39.756 -17.706 1.00 58.15 353 ALA A O 1
ATOM 2147 N N . THR A 1 329 ? 13.549 40.604 -19.485 1.00 53.71 354 THR A N 1
ATOM 2148 C CA . THR A 1 329 ? 12.506 39.566 -19.548 1.00 51.96 354 THR A CA 1
ATOM 2149 C C . THR A 1 329 ? 13.113 38.223 -19.967 1.00 53.41 354 THR A C 1
ATOM 2150 O O . THR A 1 329 ? 12.681 37.176 -19.485 1.00 52.19 354 THR A O 1
ATOM 2154 N N . GLN A 1 330 ? 14.111 38.261 -20.862 1.00 49.15 355 GLN A N 1
ATOM 2155 C CA . GLN A 1 330 ? 14.825 37.071 -21.341 1.00 46.73 355 GLN A CA 1
ATOM 2156 C C . GLN A 1 330 ? 15.660 36.489 -20.199 1.00 49.37 355 GLN A C 1
ATOM 2157 O O . GLN A 1 330 ? 15.744 35.260 -20.060 1.00 47.89 355 GLN A O 1
ATOM 2163 N N . GLN A 1 331 ? 16.241 37.383 -19.361 1.00 46.26 356 GLN A N 1
ATOM 2164 C CA . GLN A 1 331 ? 17.033 37.031 -18.180 1.00 46.89 356 GLN A CA 1
ATOM 2165 C C . GLN A 1 331 ? 16.132 36.382 -17.127 1.00 51.25 356 GLN A C 1
ATOM 2166 O O . GLN A 1 331 ? 16.531 35.388 -16.521 1.00 51.31 356 GLN A O 1
ATOM 2172 N N . GLU A 1 332 ? 14.910 36.931 -16.937 1.00 47.46 357 GLU A N 1
ATOM 2173 C CA . GLU A 1 332 ? 13.884 36.414 -16.026 1.00 46.96 357 GLU A CA 1
ATOM 2174 C C . GLU A 1 332 ? 13.484 34.985 -16.415 1.00 48.17 357 GLU A C 1
ATOM 2175 O O . GLU A 1 332 ? 13.342 34.120 -15.543 1.00 47.18 357 GLU A O 1
ATOM 2181 N N . LEU A 1 333 ? 13.309 34.742 -17.734 1.00 43.02 358 LEU A N 1
ATOM 2182 C CA . LEU A 1 333 ? 12.956 33.431 -18.269 1.00 41.07 358 LEU A CA 1
ATOM 2183 C C . LEU A 1 333 ? 14.072 32.432 -17.975 1.00 45.27 358 LEU A C 1
ATOM 2184 O O . LEU A 1 333 ? 13.778 31.327 -17.510 1.00 45.55 358 LEU A O 1
ATOM 2189 N N . TYR A 1 334 ? 15.343 32.832 -18.200 1.00 42.15 359 TYR A N 1
ATOM 2190 C CA . TYR A 1 334 ? 16.507 31.988 -17.925 1.00 41.82 359 TYR A CA 1
ATOM 2191 C C . TYR A 1 334 ? 16.587 31.664 -16.443 1.00 45.57 359 TYR A C 1
ATOM 2192 O O . TYR A 1 334 ? 16.797 30.508 -16.101 1.00 44.82 359 TYR A O 1
ATOM 2201 N N . ASP A 1 335 ? 16.412 32.677 -15.575 1.00 44.43 360 ASP A N 1
ATOM 2202 C CA . ASP A 1 335 ? 16.445 32.551 -14.112 1.00 46.18 360 ASP A CA 1
ATOM 2203 C C . ASP A 1 335 ? 15.363 31.576 -13.608 1.00 51.52 360 ASP A C 1
ATOM 2204 O O . ASP A 1 335 ? 15.658 30.747 -12.744 1.00 51.96 360 ASP A O 1
ATOM 2209 N N . HIS A 1 336 ? 14.139 31.637 -14.191 1.00 47.52 361 HIS A N 1
ATOM 2210 C CA . HIS A 1 336 ? 13.034 30.739 -13.859 1.00 47.24 361 HIS A CA 1
ATOM 2211 C C . HIS A 1 336 ? 13.394 29.297 -14.245 1.00 50.11 361 HIS A C 1
ATOM 2212 O O . HIS A 1 336 ? 13.120 28.379 -13.469 1.00 50.15 361 HIS A O 1
ATOM 2219 N N . LEU A 1 337 ? 14.031 29.107 -15.427 1.00 45.17 362 LEU A N 1
ATOM 2220 C CA . LEU A 1 337 ? 14.444 27.783 -15.927 1.00 43.97 362 LEU A CA 1
ATOM 2221 C C . LEU A 1 337 ? 15.573 27.196 -15.072 1.00 48.82 362 LEU A C 1
ATOM 2222 O O . LEU A 1 337 ? 15.602 25.981 -14.844 1.00 48.53 362 LEU A O 1
ATOM 2227 N N . THR A 1 338 ? 16.474 28.068 -14.585 1.00 45.98 363 THR A N 1
ATOM 2228 C CA . THR A 1 338 ? 17.601 27.720 -13.717 1.00 46.93 363 THR A CA 1
ATOM 2229 C C . THR A 1 338 ? 17.047 27.263 -12.346 1.00 51.49 363 THR A C 1
ATOM 2230 O O . THR A 1 338 ? 17.581 26.314 -11.754 1.00 51.66 363 THR A O 1
ATOM 2234 N N . ASN A 1 339 ? 15.963 27.912 -11.870 1.00 47.07 364 ASN A N 1
ATOM 2235 C CA . ASN A 1 339 ? 15.317 27.536 -10.614 1.00 47.73 364 ASN A CA 1
ATOM 2236 C C . ASN A 1 339 ? 14.640 26.144 -10.737 1.00 50.11 364 ASN A C 1
ATOM 2237 O O . ASN A 1 339 ? 14.637 25.394 -9.764 1.00 50.81 364 ASN A O 1
ATOM 2242 N N . ILE A 1 340 ? 14.112 25.790 -11.927 1.00 44.92 365 ILE A N 1
ATOM 2243 C CA . ILE A 1 340 ? 13.493 24.478 -12.168 1.00 43.60 365 ILE A CA 1
ATOM 2244 C C . ILE A 1 340 ? 14.592 23.385 -12.145 1.00 47.83 365 ILE A C 1
ATOM 2245 O O . ILE A 1 340 ? 14.396 22.357 -11.501 1.00 48.29 365 ILE A O 1
ATOM 2250 N N . THR A 1 341 ? 15.746 23.623 -12.801 1.00 44.96 366 THR A N 1
ATOM 2251 C CA . THR A 1 341 ? 16.871 22.666 -12.813 1.00 44.99 366 THR A CA 1
ATOM 2252 C C . THR A 1 341 ? 17.395 22.482 -11.389 1.00 50.54 366 THR A C 1
ATOM 2253 O O . THR A 1 341 ? 17.707 21.356 -10.997 1.00 51.00 366 THR A O 1
ATOM 2257 N N . ARG A 1 342 ? 17.436 23.583 -10.606 1.00 47.54 367 ARG A N 1
ATOM 2258 C CA . ARG A 1 342 ? 17.861 23.590 -9.207 1.00 49.06 367 ARG A CA 1
ATOM 2259 C C . ARG A 1 342 ? 16.964 22.670 -8.385 1.00 53.70 367 ARG A C 1
ATOM 2260 O O . ARG A 1 342 ? 17.470 21.801 -7.672 1.00 54.66 367 ARG A O 1
ATOM 2268 N N . LEU A 1 343 ? 15.635 22.835 -8.523 1.00 49.08 368 LEU A N 1
ATOM 2269 C CA . LEU A 1 343 ? 14.643 22.040 -7.814 1.00 49.00 368 LEU A CA 1
ATOM 2270 C C . LEU A 1 343 ? 14.716 20.560 -8.208 1.00 51.96 368 LEU A C 1
ATOM 2271 O O . LEU A 1 343 ? 14.539 19.710 -7.340 1.00 53.37 368 LEU A O 1
ATOM 2276 N N . ILE A 1 344 ? 15.000 20.246 -9.488 1.00 45.36 369 ILE A N 1
ATOM 2277 C CA . ILE A 1 344 ? 15.086 18.851 -9.935 1.00 44.19 369 ILE A CA 1
ATOM 2278 C C . ILE A 1 344 ? 16.338 18.168 -9.331 1.00 49.44 369 ILE A C 1
ATOM 2279 O O . ILE A 1 344 ? 16.224 17.079 -8.761 1.00 49.95 369 ILE A O 1
ATOM 2284 N N . LYS A 1 345 ? 17.501 18.822 -9.430 1.00 46.48 370 LYS A N 1
ATOM 2285 C CA . LYS A 1 345 ? 18.785 18.303 -8.958 1.00 47.20 370 LYS A CA 1
ATOM 2286 C C . LYS A 1 345 ? 18.902 18.211 -7.429 1.00 53.28 370 LYS A C 1
ATOM 2287 O O . LYS A 1 345 ? 19.476 17.238 -6.932 1.00 54.24 370 LYS A O 1
ATOM 2293 N N . SER A 1 346 ? 18.411 19.225 -6.691 1.00 50.74 371 SER A N 1
ATOM 2294 C CA . SER A 1 346 ? 18.596 19.292 -5.240 1.00 52.77 371 SER A CA 1
ATOM 2295 C C . SER A 1 346 ? 17.403 18.841 -4.393 1.00 56.85 371 SER A C 1
ATOM 2296 O O . SER A 1 346 ? 17.610 18.573 -3.204 1.00 58.70 371 SER A O 1
ATOM 2299 N N . GLN A 1 347 ? 16.179 18.768 -4.964 1.00 51.67 372 GLN A N 1
ATOM 2300 C CA A GLN A 1 347 ? 14.996 18.358 -4.203 0.50 51.64 372 GLN A CA 1
ATOM 2301 C CA B GLN A 1 347 ? 15.001 18.356 -4.198 0.50 51.82 372 GLN A CA 1
ATOM 2302 C C . GLN A 1 347 ? 14.337 17.110 -4.794 1.00 54.65 372 GLN A C 1
ATOM 2303 O O . GLN A 1 347 ? 14.069 16.170 -4.054 1.00 55.66 372 GLN A O 1
ATOM 2314 N N . LEU A 1 348 ? 14.073 17.089 -6.113 1.00 49.01 373 LEU A N 1
ATOM 2315 C CA . LEU A 1 348 ? 13.396 15.947 -6.740 1.00 48.25 373 LEU A CA 1
ATOM 2316 C C . LEU A 1 348 ? 14.243 14.651 -6.789 1.00 52.89 373 LEU A C 1
ATOM 2317 O O . LEU A 1 348 ? 13.763 13.615 -6.320 1.00 53.10 373 LEU A O 1
ATOM 2322 N N . ILE A 1 349 ? 15.447 14.696 -7.389 1.00 49.02 374 ILE A N 1
ATOM 2323 C CA . ILE A 1 349 ? 16.333 13.535 -7.552 1.00 48.89 374 ILE A CA 1
ATOM 2324 C C . ILE A 1 349 ? 16.739 12.926 -6.166 1.00 55.52 374 ILE A C 1
ATOM 2325 O O . ILE A 1 349 ? 16.580 11.709 -6.030 1.00 55.14 374 ILE A O 1
ATOM 2330 N N . PRO A 1 350 ? 17.185 13.687 -5.121 1.00 54.50 375 PRO A N 1
ATOM 2331 C CA . PRO A 1 350 ? 17.533 13.026 -3.842 1.00 56.36 375 PRO A CA 1
ATOM 2332 C C . PRO A 1 350 ? 16.329 12.432 -3.091 1.00 60.63 375 PRO A C 1
ATOM 2333 O O . PRO A 1 350 ? 16.511 11.448 -2.370 1.00 61.61 375 PRO A O 1
ATOM 2337 N N . THR A 1 351 ? 15.111 13.011 -3.262 1.00 55.72 376 THR A N 1
ATOM 2338 C CA . THR A 1 351 ? 13.876 12.513 -2.635 1.00 55.54 376 THR A CA 1
ATOM 2339 C C . THR A 1 351 ? 13.527 11.157 -3.249 1.00 58.58 376 THR A C 1
ATOM 2340 O O . THR A 1 351 ? 13.141 10.247 -2.525 1.00 59.23 376 THR A O 1
ATOM 2344 N N . LEU A 1 352 ? 13.717 11.011 -4.573 1.00 54.15 377 LEU A N 1
ATOM 2345 C CA . LEU A 1 352 ? 13.458 9.760 -5.287 1.00 53.42 377 LEU A CA 1
ATOM 2346 C C . LEU A 1 352 ? 14.598 8.735 -5.082 1.00 58.55 377 LEU A C 1
ATOM 2347 O O . LEU A 1 352 ? 14.491 7.604 -5.561 1.00 59.03 377 LEU A O 1
ATOM 2352 N N . GLY A 1 353 ? 15.659 9.140 -4.375 1.00 55.54 378 GLY A N 1
ATOM 2353 C CA . GLY A 1 353 ? 16.819 8.305 -4.077 1.00 56.27 378 GLY A CA 1
ATOM 2354 C C . GLY A 1 353 ? 17.679 7.925 -5.267 1.00 59.15 378 GLY A C 1
ATOM 2355 O O . GLY A 1 353 ? 18.409 6.931 -5.206 1.00 59.09 378 GLY A O 1
ATOM 2356 N N . ILE A 1 354 ? 17.602 8.716 -6.358 1.00 54.96 379 ILE A N 1
ATOM 2357 C CA . ILE A 1 354 ? 18.356 8.494 -7.600 1.00 53.80 379 ILE A CA 1
ATOM 2358 C C . ILE A 1 354 ? 19.546 9.480 -7.673 1.00 59.06 379 ILE A C 1
ATOM 2359 O O . ILE A 1 354 ? 19.847 10.128 -6.666 1.00 60.45 379 ILE A O 1
ATOM 2364 N N . ARG A 1 355 ? 20.254 9.555 -8.827 1.00 54.86 380 ARG A N 1
ATOM 2365 C CA . ARG A 1 355 ? 21.466 10.382 -8.948 1.00 54.98 380 ARG A CA 1
ATOM 2366 C C . ARG A 1 355 ? 21.411 11.412 -10.071 1.00 57.29 380 ARG A C 1
ATOM 2367 O O . ARG A 1 355 ? 20.786 11.179 -11.108 1.00 54.39 380 ARG A O 1
ATOM 2375 N N . VAL A 1 356 ? 22.101 12.550 -9.856 1.00 55.45 381 VAL A N 1
ATOM 2376 C CA . VAL A 1 356 ? 22.259 13.626 -10.835 1.00 54.93 381 VAL A CA 1
ATOM 2377 C C . VAL A 1 356 ? 23.355 13.147 -11.791 1.00 61.25 381 VAL A C 1
ATOM 2378 O O . VAL A 1 356 ? 24.511 13.025 -11.386 1.00 62.61 381 VAL A O 1
ATOM 2382 N N . GLY A 1 357 ? 22.964 12.801 -13.011 1.00 58.06 382 GLY A N 1
ATOM 2383 C CA . GLY A 1 357 ? 23.876 12.303 -14.032 1.00 58.55 382 GLY A CA 1
ATOM 2384 C C . GLY A 1 357 ? 23.732 10.821 -14.300 1.00 65.07 382 GLY A C 1
ATOM 2385 O O . GLY A 1 357 ? 23.677 10.016 -13.363 1.00 65.86 382 GLY A O 1
ATOM 2386 N N . PHE A 1 358 ? 23.664 10.455 -15.598 1.00 62.08 383 PHE A N 1
ATOM 2387 C CA . PHE A 1 358 ? 23.540 9.069 -16.054 1.00 95.39 383 PHE A CA 1
ATOM 2388 C C . PHE A 1 358 ? 24.808 8.643 -16.792 1.00 126.13 383 PHE A C 1
ATOM 2389 O O . PHE A 1 358 ? 25.369 7.590 -16.496 1.00 89.59 383 PHE A O 1
#

Secondary structure (DSSP, 8-state):
--PPP--HHHHHHHHHHHHH--HHHHHHHHHHHHHHHHHHHHHGGGPSB-HHHHHHHHHHHHHHHHHHHHH---SGGGG---HHHH-----TT-HHHHHHHHHHHH-TT--TGGGGGS-GGGSHHHHHHHHHHSSSSB-HHHHHH--HHHHHHHHHHHHHHHHHHHHHHHTTGGGTTT--HHHHHHHHHHHHHHH--IIIIIHHHTSSSS--S--TTTTTT-HHHHHHHHHHHHHH---HHHHHHHTTSSTHHHHHHHHHHHHHHHHHHH---SGGGS-HHHHHHHHHHHHHHHHHIIIIIHHHTT--S--

Radius of gyration: 20.6 Å; Cα contacts (8 Å, |Δi|>4): 448; chains: 1; bounding box: 32×49×63 Å

Organism: Psychrobacter arcticus (strain DSM 17307 / VKM B-2377 / 273-4) (NCBI:txid259536)

B-factor: mean 47.34, std 14.37, range [14.34, 126.13]

Sequence (311 aa):
IVAVDISAETEKTYLTHVANDVIPAYADAAKQSSDLLHDLAQKHCQKAPVSGDELQALRDQWLVLAQAWASAEVNFGPATASSNLYINYYPDERGLVHGGVADLITANPALTAEQLANNESAVVQGIPGLEEALYANDSLDAGQCAYVSASSALGTRLKDIEKNWQQQNAIKLLAIDDKTAESDQGLNQWFNSLLSSLVEETKSNAIEQPLGLSGKAKGHLPAATAGQSRAIINAKLATLNKATDPVLTAILGSNNENTVADTLSTALADTTALLAQPEDLATADDKATQQELYDHLTNITRLIKSQQLIPTLGIRVGF

CATH classification: 1.20.1420.20

InterPro domains:
  IPR018976 Imelysin-like domain [PF09375] (89-364)
  IPR038352 Imelysin-like domain superfamily [G3DSA:1.20.1420.20] (66-389)

Foldseek 3Di:
DAAFDADLVLLLVVLVCVLVCLLVLLVQLLVLLVVLLVLLVVQLVVPFHADPSLVVSLVSLLSNLLSVLLNLLVDDLCPPVHVLLAPVPQPQPLLLQVQQVVVLVVCLQDALVNCVPPDSSCAHSSNLLNLSLVDRIAGSSSSNRSNRSVNNSVSSVVRSVRSVVCSCVRQVSVPSNPDNSNVQSVLLSLLVSLVVLPRAACQQLVLPHHHTTYHPSRSVLQNLSSVLSSLVSSLCCLPPSVCVSCPPDPSNVLSVVLNVLSVVLNVLSVVDSRCSPDDSVSSVVNSVSSVVNSVSSQPRVQVNNVYHNDD